Protein 2PQR (pdb70)

Radius of gyration: 21.56 Å; Cα contacts (8 Å, |Δi|>4): 369; chains: 4; bounding box: 74×49×40 Å

Foldseek 3Di:
DPADDLVQLQAADDPVVLVVLVVQCVVQPNLPRDPVSLLVNLSNLSNDPDLVSLVVSLVSLVSSLVPDVVCVLRSLVVNLSSCVSNVVNVSNVVSVVD/DPADALVNLQAADDPVVLVVLCVQCVVQPNLNRDLVSLLVNLSNLSNDPDLVSLVVSLVSLVSSLVPDVVCVLNSLVSNLSSCVSNVVLVSSLVSLVVNCVVPVPPPSSVVSNVVSVVVVVVVD/DCVVVCVVVPDDCVVVDDDDVPDDDPVVVVVVVVVVVVPD/DDDVVVVCCVVPPDDCVVVPDDDDVHDDPDDDPVVVVVVVVVVVD

Solvent-accessible surface area: 16068 Å² total; per-residue (Å²): 106,107,67,1,76,75,165,20,0,111,116,75,32,152,107,110,17,32,67,34,3,83,94,16,14,87,89,51,37,15,119,114,4,49,46,60,6,15,0,6,26,0,0,1,4,0,10,14,108,74,73,98,42,6,58,80,0,0,55,22,0,0,41,0,2,59,107,9,95,25,17,22,127,11,0,13,72,0,0,20,13,0,0,98,35,32,38,31,131,81,17,6,130,101,2,98,94,90,100,92,13,0,68,37,171,51,0,114,110,63,27,137,104,109,21,30,71,11,3,87,70,16,13,90,83,48,42,16,119,115,4,56,42,60,6,16,0,8,22,0,0,0,4,0,15,15,110,66,81,103,40,9,46,78,0,0,66,22,0,0,38,0,1,54,104,18,100,37,17,22,46,13,0,0,6,0,0,0,0,0,0,30,32,31,39,17,36,79,15,0,75,93,0,0,27,47,0,37,113,55,27,156,135,22,180,64,0,17,57,9,46,61,96,0,58,74,68,53,135,140,113,141,110,19,77,63,13,115,133,105,0,111,8,57,54,166,175,42,70,61,119,123,214,44,33,65,5,2,8,55,21,0,75,26,12,22,46,6,10,109,115,102,277,78,82,71,25,69,70,13,124,124,106,0,95,0,42,38,174,189,73,73,32,43,145,39,84,72,70,180,103,28,61,15,1,17,54,21,9,118,20,15,26,44,7,8,138

Seconda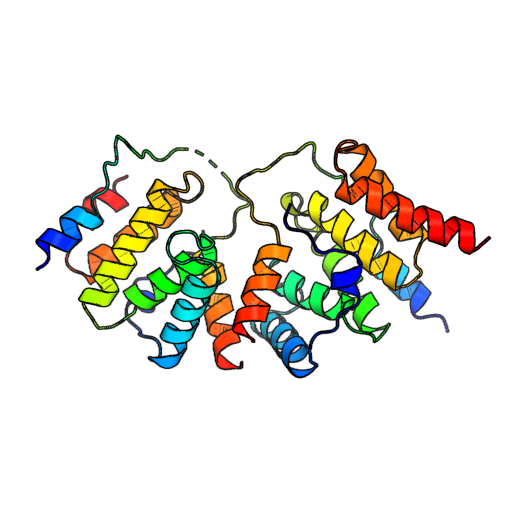ry structure (DSSP, 8-state):
-----HHHHTSPPPHHHHHHHHHHHHHHTGGGS-HHHHHHHHHHHHHSS-HHHHHHHHHHHHHHHHH-GGGHHHHHHHHHHHHHHTT-HHHHHHHHH-/-----HHHHTSPPPHHHHHHHHHHHHHTTGGGS-HHHHHHHHHHHHHSS-HHHHHHHHHHHHHHHHH-GGGHHHHHHHHHHHHHHHT-HHHHHHHHHHHHHH-TT-HHHHHHHHHHHHHHHHH-/--HHHHHHT---TTTS-----S---HHHHHHHHHHHHTT-/---HHHHHHHHT---TTTSPPPSSS--TT---HHHHHHHHHHHH-

Organism: Saccharomyces cerevisiae (strain ATCC 204508 / S288c) (NCBI:txid559292)

CATH classification: 1.25.40.10

B-factor: mean 35.1, std 11.72, range [16.49, 68.13]

Nearest PDB structures (foldseek):
  2pqr-assembly1_C  TM=1.026E+00  e=7.060E-06  Saccharomyces cerevisiae
  2pqr-assembly2_D  TM=1.004E+00  e=7.081E-04  Saccharomyces cerevisiae
  2pqr-assembly1_A  TM=1.010E+00  e=1.722E-14  Saccharomyces cerevisiae
  3uux-assembly1_A  TM=9.877E-01  e=1.731E-12  Saccharomyces cerevisiae S288C
  3o48-assembly1_A  TM=9.793E-01  e=1.268E-12  Saccharomyces cerevisiae

Sequence (307 aa):
DFWPTLKDAYEPLYPQQLEILRQQVVSEGGPTATIQSRFNYAWGLIKSTDVNDERLGVKILTDIYKEAESRRRECLYYLTIGCYKLGEYSMAKRYVDTDFWPTLKDAYEPLYPQQLEILRQQVVSEGGPTATIIQSRFNYAWGLIKSTDVVNDERLGVKILTDIIYKEAESRRRECLYYLTIGCYKLGEYSMAKRYVDTLFEHERNNKQVGALKSMVEDKIQKETSATTFRILAHLDEQRYPLPEKNLPSLFEGFKATVSIIQQRYADSATTFRILAHLDEQRYPLPNGAAEKNLPSLFEGFKATVSIIQ

GO terms:
  GO:0005741 mitochondrial outer membrane (C, IDA)
  GO:0005777 peroxisome (C, IDA)
  GO:0016559 peroxisome fission (P, IGI)
  GO:0005739 mitochondrion (C, HDA)
  GO:0005741 mitochondrial outer membrane (C, HDA)
  GO:0007031 peroxisome organization (P, IMP)
  GO:0000266 mitochondrial fission (P, IMP)
  GO:009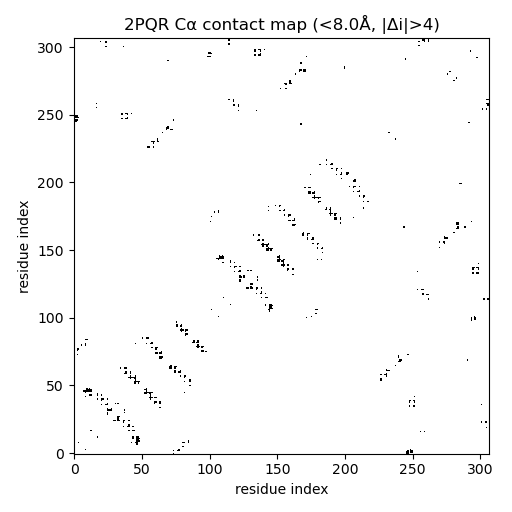0141 positive regulation of mitochondrial fission (P, IDA)
  GO:0005515 protein binding (F, IPI)

InterPro domains:
  IPR011990 Tetratricopeptide-like helical domain superfamily [G3DSA:1.25.40.10] (10-127)
  IPR011990 Tetratricopeptide-like helical domain superfamily [SSF48452] (12-154)
  IPR016543 Mitochondria fission 1 protein [PIRSF008835] (4-155)
  IPR016543 Mitochondria fission 1 protein [PTHR13247] (36-146)
  IPR028058 Fis1, N-terminal tetratricopeptide repeat [PF14852] (40-71)
  IPR028061 Fis1, C-terminal tetratricopeptide repeat [PF14853] (77-129)
  IPR033745 Mitochondria fission protein Fis1, cytosolic domain [cd12212] (16-129)

Structure (mmCIF, N/CA/C/O backbone):
data_2PQR
#
_entry.id   2PQR
#
_cell.length_a   60.408
_cell.length_b   46.948
_cell.length_c   64.468
_cell.angle_alpha   90.00
_cell.angle_beta   99.21
_cell.angle_gamma   90.00
#
_symmetry.space_group_name_H-M   'P 1 21 1'
#
loop_
_entity.id
_entity.type
_entity.pdbx_description
1 polymer 'Mitochondria fission 1 protein'
2 polymer 'WD repeat protein YKR036C'
3 non-polymer 'GOLD ION'
4 water water
#
loop_
_atom_site.group_PDB
_atom_site.id
_atom_site.type_symbol
_atom_site.label_atom_id
_atom_site.label_alt_id
_atom_site.label_comp_id
_atom_site.label_asym_id
_atom_site.label_entity_id
_atom_site.label_seq_id
_atom_site.pdbx_PDB_ins_code
_atom_site.Cartn_x
_atom_site.Cartn_y
_atom_site.Cartn_z
_atom_site.occupancy
_atom_site.B_iso_or_equiv
_atom_site.auth_seq_id
_atom_site.auth_comp_id
_atom_site.auth_asym_id
_atom_site.auth_atom_id
_atom_site.pdbx_PDB_model_num
ATOM 1 N N . ASP A 1 5 ? 43.874 -2.182 12.429 1.00 56.64 5 ASP A N 1
ATOM 2 C CA . ASP A 1 5 ? 42.656 -2.985 12.755 1.00 56.62 5 ASP A CA 1
ATOM 3 C C . ASP A 1 5 ? 42.638 -3.505 14.198 1.00 56.41 5 ASP A C 1
ATOM 4 O O . ASP A 1 5 ? 42.064 -4.565 14.485 1.00 56.40 5 ASP A O 1
ATOM 9 N N . PHE A 1 6 ? 43.262 -2.739 15.093 1.00 55.89 6 PHE A N 1
ATOM 10 C CA . PHE A 1 6 ? 43.259 -3.018 16.522 1.00 55.47 6 PHE A CA 1
ATOM 11 C C . PHE A 1 6 ? 41.844 -2.803 17.051 1.00 55.26 6 PHE A C 1
ATOM 12 O O . PHE A 1 6 ? 41.455 -1.681 17.386 1.00 55.36 6 PHE A O 1
ATOM 20 N N . TRP A 1 7 ? 41.069 -3.886 17.087 1.00 54.95 7 TRP A N 1
ATOM 21 C CA . TRP A 1 7 ? 39.646 -3.840 17.451 1.00 54.51 7 TRP A CA 1
ATOM 22 C C . TRP A 1 7 ? 39.359 -4.428 18.846 1.00 54.49 7 TRP A C 1
ATOM 23 O O . TRP A 1 7 ? 40.185 -5.174 19.380 1.00 54.65 7 TRP A O 1
ATOM 34 N N . PRO A 1 8 ? 38.187 -4.094 19.439 1.00 54.06 8 PRO A N 1
ATOM 35 C CA . PRO A 1 8 ? 37.826 -4.611 20.767 1.00 54.18 8 PRO A CA 1
ATOM 36 C C . PRO A 1 8 ? 37.320 -6.041 20.702 1.00 54.51 8 PRO A C 1
ATOM 37 O O . PRO A 1 8 ? 36.784 -6.451 19.669 1.00 54.58 8 PRO A O 1
ATOM 41 N N . THR A 1 9 ? 37.470 -6.785 21.794 1.00 55.24 9 THR A N 1
ATOM 42 C CA . THR A 1 9 ? 36.879 -8.129 21.884 1.00 55.87 9 THR A CA 1
ATOM 43 C C . THR A 1 9 ? 35.549 -8.034 22.626 1.00 56.54 9 THR A C 1
ATOM 44 O O . THR A 1 9 ? 35.221 -6.980 23.181 1.00 56.76 9 THR A O 1
ATOM 48 N N . LEU A 1 10 ? 34.777 -9.120 22.628 1.00 57.54 10 LEU A N 1
ATOM 49 C CA . LEU A 1 10 ? 33.571 -9.170 23.447 1.00 58.52 10 LEU A CA 1
ATOM 50 C C . LEU A 1 10 ? 33.919 -8.894 24.900 1.00 59.29 10 LEU A C 1
ATOM 51 O O . LEU A 1 10 ? 33.229 -8.119 25.564 1.00 59.49 10 LEU A O 1
ATOM 56 N N . LYS A 1 11 ? 35.010 -9.513 25.361 1.00 59.97 11 LYS A N 1
ATOM 57 C CA . LYS A 1 11 ? 35.481 -9.422 26.744 1.00 60.72 11 LYS A CA 1
ATOM 58 C C . LYS A 1 11 ? 35.580 -7.995 27.285 1.00 61.30 11 LYS A C 1
ATOM 59 O O . LYS A 1 11 ? 35.100 -7.721 28.388 1.00 61.61 11 LYS A O 1
ATOM 65 N N . ASP A 1 12 ? 36.195 -7.096 26.511 1.00 61.76 12 ASP A N 1
ATOM 66 C CA . ASP A 1 12 ? 36.360 -5.692 26.916 1.00 62.15 12 ASP A CA 1
ATOM 67 C C . ASP A 1 12 ? 35.017 -4.977 27.081 1.00 61.75 12 ASP A C 1
ATOM 68 O O . ASP A 1 12 ? 34.808 -4.264 28.072 1.00 62.01 12 ASP A O 1
ATOM 73 N N . ALA A 1 13 ? 34.128 -5.180 26.106 1.00 61.06 13 ALA A N 1
ATOM 74 C CA . ALA A 1 13 ? 32.813 -4.545 26.053 1.00 60.20 13 ALA A CA 1
ATOM 75 C C . ALA A 1 13 ? 31.905 -4.862 27.250 1.00 59.86 13 ALA A C 1
ATOM 76 O O . ALA A 1 13 ? 30.854 -4.228 27.428 1.00 59.86 13 ALA A O 1
ATOM 78 N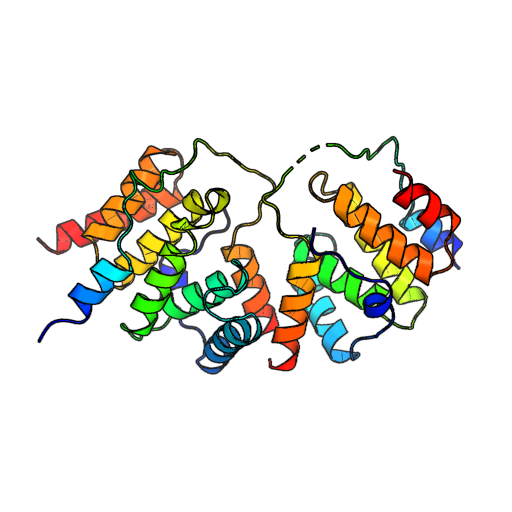 N . TYR A 1 14 ? 32.308 -5.846 28.052 1.00 59.09 14 TYR A N 1
ATOM 79 C CA . TYR A 1 14 ? 31.493 -6.350 29.163 1.00 58.15 14 TYR A CA 1
ATOM 80 C C . TYR A 1 14 ? 32.029 -5.957 30.541 1.00 57.74 14 TYR A C 1
ATOM 81 O O . TYR A 1 14 ? 31.480 -6.383 31.554 1.00 58.11 14 TYR A O 1
ATOM 90 N N . GLU A 1 15 ? 33.090 -5.151 30.576 1.00 56.61 15 GLU A N 1
ATOM 91 C CA . GLU A 1 15 ? 33.661 -4.652 31.828 1.00 56.19 15 GLU A CA 1
ATOM 92 C C . GLU A 1 15 ? 33.452 -3.151 31.927 1.00 55.41 15 GLU A C 1
ATOM 93 O O . GLU A 1 15 ? 33.991 -2.405 31.111 1.00 56.06 15 GLU A O 1
ATOM 99 N N . PRO A 1 16 ? 32.691 -2.686 32.931 1.00 54.64 16 PRO A N 1
ATOM 100 C CA . PRO A 1 16 ? 32.360 -1.253 32.967 1.00 54.31 16 PRO A CA 1
ATOM 101 C C . PRO A 1 16 ? 33.500 -0.376 33.494 1.00 53.87 16 PRO A C 1
ATOM 102 O O . PRO A 1 16 ? 34.440 -0.879 34.101 1.00 54.14 16 PRO A O 1
ATOM 106 N N . LEU A 1 17 ? 33.413 0.929 33.252 1.00 53.26 17 LEU A N 1
ATOM 107 C CA . LEU A 1 17 ? 34.311 1.893 33.897 1.00 52.44 17 LEU A CA 1
ATOM 108 C C . LEU A 1 17 ? 33.641 2.455 35.155 1.00 52.28 17 LEU A C 1
ATOM 109 O O . LEU A 1 17 ? 32.404 2.364 35.307 1.00 51.81 17 LEU A O 1
ATOM 114 N N . TYR A 1 18 ? 34.439 3.052 36.045 1.00 51.20 18 TYR A N 1
ATOM 115 C CA . TYR A 1 18 ? 33.877 3.798 37.183 1.00 50.44 18 TYR A CA 1
ATOM 116 C C . TYR A 1 18 ? 33.008 4.964 36.699 1.00 50.25 18 TYR A C 1
ATOM 117 O O . TYR A 1 18 ? 33.276 5.524 35.649 1.00 49.78 18 TYR A O 1
ATOM 126 N N . PRO A 1 19 ? 31.982 5.362 37.482 1.00 50.29 19 PRO A N 1
ATOM 127 C CA . PRO A 1 19 ? 31.141 6.490 37.038 1.00 50.36 19 PRO A CA 1
ATOM 128 C C . PRO A 1 19 ? 31.941 7.769 36.689 1.00 50.07 19 PRO A C 1
ATOM 129 O O . PRO A 1 19 ? 31.610 8.438 35.708 1.00 50.22 19 PRO A O 1
ATOM 133 N N . GLN A 1 20 ? 32.991 8.076 37.469 1.00 50.05 20 GLN A N 1
ATOM 134 C CA . GLN A 1 20 ? 33.780 9.324 37.316 1.00 49.72 20 GLN A CA 1
ATOM 135 C C . GLN A 1 20 ? 34.683 9.345 36.076 1.00 49.14 20 GLN A C 1
ATOM 136 O O . GLN A 1 20 ? 34.922 10.410 35.497 1.00 49.32 20 GLN A O 1
ATOM 142 N N . GLN A 1 21 ? 35.201 8.177 35.697 1.00 48.33 21 GLN A N 1
ATOM 143 C CA . GLN A 1 21 ? 35.896 7.991 34.424 1.00 47.33 21 GLN A CA 1
ATOM 144 C C . GLN A 1 21 ? 34.961 8.213 33.238 1.00 46.82 21 GLN A C 1
ATOM 145 O O . GLN A 1 21 ? 35.303 8.940 32.302 1.00 46.74 21 GLN A O 1
ATOM 151 N N . LEU A 1 22 ? 33.776 7.603 33.272 1.00 45.48 22 LEU A N 1
ATOM 152 C CA . LEU A 1 22 ? 32.834 7.766 32.165 1.00 44.00 22 LEU A CA 1
ATOM 153 C C . LEU A 1 22 ? 32.476 9.246 32.048 1.00 43.53 22 LEU A C 1
ATOM 154 O O . LEU A 1 22 ? 32.367 9.783 30.948 1.00 43.10 22 LEU A O 1
ATOM 159 N N . GLU A 1 23 ? 32.349 9.900 33.203 1.00 42.88 23 GLU A N 1
ATOM 160 C CA . GLU A 1 23 ? 31.982 11.313 33.288 1.00 42.29 23 GLU A CA 1
ATOM 161 C C . GLU A 1 23 ? 33.030 12.225 32.633 1.00 41.79 23 GLU A C 1
ATOM 162 O O . GLU A 1 23 ? 32.681 13.191 31.936 1.00 41.00 23 GLU A O 1
ATOM 168 N N . ILE A 1 24 ? 34.304 11.906 32.860 1.00 40.78 24 ILE A N 1
ATOM 169 C CA . ILE A 1 24 ? 35.406 12.541 32.139 1.00 40.74 24 ILE A CA 1
ATOM 170 C C . ILE A 1 24 ? 35.268 12.421 30.613 1.00 40.19 24 ILE A C 1
ATOM 171 O O . ILE A 1 24 ? 35.455 13.404 29.893 1.00 40.86 24 ILE A O 1
ATOM 176 N N . LEU A 1 25 ? 34.944 11.230 30.122 1.00 39.89 25 LEU A N 1
ATOM 177 C CA . LEU A 1 25 ? 34.784 11.040 28.675 1.00 39.55 25 LEU A CA 1
ATOM 178 C C . LEU A 1 25 ? 33.589 11.854 28.191 1.00 39.88 25 LEU A C 1
ATOM 179 O O . LEU A 1 25 ? 33.640 12.464 27.110 1.00 39.27 25 LEU A O 1
ATOM 184 N N . ARG A 1 26 ? 32.537 11.885 29.011 1.00 39.68 26 ARG A N 1
ATOM 185 C CA . ARG A 1 26 ? 31.373 12.725 28.748 1.00 40.85 26 ARG A CA 1
ATOM 186 C C . ARG A 1 26 ? 31.737 14.202 28.730 1.00 41.27 26 ARG A C 1
ATOM 187 O O . ARG A 1 26 ? 31.373 14.912 27.796 1.00 41.53 26 ARG A O 1
ATOM 195 N N . GLN A 1 27 ? 32.443 14.654 29.764 1.00 41.77 27 GLN A N 1
ATOM 196 C CA . GLN A 1 27 ? 32.850 16.049 29.867 1.00 42.87 27 GLN A CA 1
ATOM 197 C C . GLN A 1 27 ? 33.698 16.485 28.660 1.00 42.43 27 GLN A C 1
ATOM 198 O O . GLN A 1 27 ? 33.464 17.557 28.099 1.00 42.45 27 GLN A O 1
ATOM 204 N N . GLN A 1 28 ? 34.649 15.652 28.245 1.00 42.64 28 GLN A N 1
ATOM 205 C CA . GLN A 1 28 ? 35.436 15.929 27.032 1.00 42.13 28 GLN A CA 1
ATOM 206 C C . GLN A 1 28 ? 34.532 16.138 25.800 1.00 42.14 28 GLN A C 1
ATOM 207 O O . GLN A 1 28 ? 34.780 17.037 24.999 1.00 41.52 28 GLN A O 1
ATOM 213 N N . VAL A 1 29 ? 33.498 15.304 25.656 1.00 42.32 29 VAL A N 1
ATOM 214 C CA . VAL A 1 29 ? 32.520 15.417 24.553 1.00 42.66 29 VAL A CA 1
ATOM 215 C C . VAL A 1 29 ? 31.802 16.772 24.563 1.00 42.97 29 VAL A C 1
ATOM 216 O O . VAL A 1 29 ? 31.845 17.490 23.563 1.00 42.81 29 VAL A O 1
ATOM 220 N N . VAL A 1 30 ? 31.154 17.102 25.689 1.00 42.88 30 VAL A N 1
ATOM 221 C CA . VAL A 1 30 ? 30.514 18.411 25.924 1.00 42.93 30 VAL A CA 1
ATOM 222 C C . VAL A 1 30 ? 31.451 19.591 25.649 1.00 42.85 30 VAL A C 1
ATOM 223 O O . VAL A 1 30 ? 31.066 20.541 24.966 1.00 42.84 30 VAL A O 1
ATOM 227 N N . SER A 1 31 ? 32.679 19.510 26.171 1.00 42.89 31 SER A N 1
ATOM 228 C CA . SER A 1 31 ? 33.735 20.488 25.911 1.00 42.79 31 SER A CA 1
ATOM 229 C C . SER A 1 31 ? 33.908 20.825 24.431 1.00 42.56 31 SER A C 1
ATOM 230 O O . SER A 1 31 ? 33.950 21.998 24.058 1.00 42.65 31 SER A O 1
ATOM 233 N N . GLU A 1 32 ? 34.037 19.794 23.599 1.00 41.62 32 GLU A N 1
ATOM 234 C CA . GLU A 1 32 ? 34.344 19.985 22.187 1.00 40.99 32 GLU A CA 1
ATOM 235 C C . GLU A 1 32 ? 33.132 20.322 21.339 1.00 41.29 32 GLU A C 1
ATOM 236 O O . GLU A 1 32 ? 33.280 20.568 20.141 1.00 41.15 32 GLU A O 1
ATOM 242 N N . GLY A 1 33 ? 31.938 20.290 21.935 1.00 41.78 33 GLY A N 1
ATOM 243 C CA . GLY A 1 33 ? 30.712 20.688 21.233 1.00 42.16 33 GLY A CA 1
ATOM 244 C C . GLY A 1 33 ? 29.587 19.667 21.146 1.00 42.65 33 GLY A C 1
ATOM 245 O O . GLY A 1 33 ? 28.666 19.823 20.336 1.00 42.71 33 GLY A O 1
ATOM 246 N N . GLY A 1 34 ? 29.638 18.630 21.979 1.00 42.72 34 GLY A N 1
ATOM 247 C CA . GLY A 1 34 ? 28.582 17.616 22.000 1.00 42.81 34 GLY A CA 1
ATOM 248 C C . GLY A 1 34 ? 28.571 16.782 20.729 1.00 42.46 34 GLY A C 1
ATOM 249 O O . GLY A 1 34 ? 29.587 16.165 20.391 1.00 43.48 34 GLY A O 1
ATOM 250 N N . PRO A 1 35 ? 27.437 16.770 20.002 1.00 41.73 35 PRO A N 1
ATOM 251 C CA . PRO A 1 35 ? 27.330 15.990 18.765 1.00 41.09 35 PRO A CA 1
ATOM 252 C C . PRO A 1 35 ? 28.298 16.453 17.680 1.00 40.66 35 PRO A C 1
ATOM 253 O O . PRO A 1 35 ? 28.563 15.699 16.728 1.00 40.26 35 PRO A O 1
ATOM 257 N N . THR A 1 36 ? 28.816 17.674 17.832 1.00 39.59 36 THR A N 1
ATOM 258 C CA . THR A 1 36 ? 29.805 18.232 16.902 1.00 39.62 36 THR A CA 1
ATOM 259 C C . THR A 1 36 ? 31.250 18.077 17.394 1.00 38.94 36 THR A C 1
ATOM 260 O O . THR A 1 36 ? 32.173 18.567 16.750 1.00 38.79 36 THR A O 1
ATOM 264 N N . ALA A 1 37 ? 31.445 17.388 18.519 1.00 38.27 37 ALA A N 1
ATOM 265 C CA . ALA A 1 37 ? 32.797 17.134 19.042 1.00 37.72 37 ALA A CA 1
ATOM 266 C C . ALA A 1 37 ? 33.583 16.262 18.056 1.00 37.76 37 ALA A C 1
ATOM 267 O O . ALA A 1 37 ? 33.008 15.733 17.086 1.00 38.86 37 ALA A O 1
ATOM 269 N N . THR A 1 38 ? 34.880 16.094 18.291 1.00 37.22 38 THR A N 1
ATOM 270 C CA . THR A 1 38 ? 35.686 15.260 17.405 1.00 36.88 38 THR A CA 1
ATOM 271 C C . THR A 1 38 ? 35.162 13.822 17.401 1.00 36.44 38 THR A C 1
ATOM 272 O O . THR A 1 38 ? 34.554 13.366 18.375 1.00 35.31 38 THR A O 1
ATOM 276 N N . ILE A 1 39 ? 35.393 13.132 16.285 1.00 36.67 39 ILE A N 1
ATOM 277 C CA . ILE A 1 39 ? 35.098 11.706 16.173 1.00 37.66 39 ILE A CA 1
ATOM 278 C C . ILE A 1 39 ? 35.789 10.851 17.272 1.00 37.76 39 ILE A C 1
ATOM 279 O O . ILE A 1 39 ? 35.143 9.992 17.883 1.00 37.10 39 ILE A O 1
ATOM 284 N N . GLN A 1 40 ? 37.079 11.098 17.544 1.00 37.35 40 GLN A N 1
ATOM 285 C CA . GLN A 1 40 ? 37.779 10.320 18.573 1.00 36.49 40 GLN A CA 1
ATOM 286 C C . GLN A 1 40 ? 37.075 10.456 19.931 1.00 36.99 40 GLN A C 1
ATOM 287 O O . GLN A 1 40 ? 36.837 9.467 20.609 1.00 35.85 40 GLN A O 1
ATOM 293 N N . SER A 1 41 ? 36.725 11.676 20.318 1.00 37.07 41 SER A N 1
ATOM 294 C CA . SER A 1 41 ? 36.171 11.878 21.658 1.00 37.61 41 SER A CA 1
ATOM 295 C C . SER A 1 41 ? 34.763 11.330 21.751 1.00 38.25 41 SER A C 1
ATOM 296 O O . SER A 1 41 ? 34.381 10.782 22.781 1.00 40.34 41 SER A O 1
ATOM 299 N N . ARG A 1 42 ? 33.987 11.465 20.676 1.00 37.88 42 ARG A N 1
ATOM 300 C CA . ARG A 1 42 ? 32.652 10.850 20.641 1.00 38.17 42 ARG A CA 1
ATOM 301 C C . ARG A 1 42 ? 32.744 9.320 20.735 1.00 37.93 42 ARG A C 1
ATOM 302 O O . ARG A 1 42 ? 32.059 8.699 21.540 1.00 37.85 42 ARG A O 1
ATOM 310 N N . PHE A 1 43 ? 33.672 8.724 19.999 1.00 38.79 43 PHE A N 1
ATOM 311 C CA . PHE A 1 43 ? 33.861 7.283 20.098 1.00 39.01 43 PHE A CA 1
ATOM 312 C C . PHE A 1 43 ? 34.219 6.827 21.507 1.00 39.42 43 PHE A C 1
ATOM 313 O O . PHE A 1 43 ? 33.645 5.862 21.997 1.00 39.28 43 PHE A O 1
ATOM 321 N N . ASN A 1 44 ? 35.199 7.505 22.122 1.00 39.24 44 ASN A N 1
ATOM 322 C CA . ASN A 1 44 ? 35.673 7.181 23.470 1.00 39.86 44 ASN A CA 1
ATOM 323 C C . ASN A 1 44 ? 34.525 7.107 24.470 1.00 39.55 44 ASN A C 1
ATOM 324 O O . ASN A 1 44 ? 34.473 6.184 25.294 1.00 38.27 44 ASN A O 1
ATOM 329 N N . TYR A 1 45 ? 33.617 8.081 24.372 1.00 40.34 45 TYR A N 1
ATOM 330 C CA . TYR A 1 45 ? 32.374 8.143 25.171 1.00 40.01 45 TYR A CA 1
ATOM 331 C C . TYR A 1 45 ? 31.371 7.057 24.770 1.00 40.68 45 TYR A C 1
ATOM 332 O O . TYR A 1 45 ? 30.818 6.385 25.648 1.00 40.56 45 TYR A O 1
ATOM 341 N N . ALA A 1 46 ? 31.140 6.879 23.467 1.00 40.49 46 ALA A N 1
ATOM 342 C CA . ALA A 1 46 ? 30.270 5.799 22.980 1.00 41.16 46 ALA A CA 1
ATOM 343 C C . ALA A 1 46 ? 30.721 4.412 23.466 1.00 41.39 46 ALA A C 1
ATOM 344 O O . ALA A 1 46 ? 29.867 3.582 23.848 1.00 41.71 46 ALA A O 1
ATOM 346 N N . TRP A 1 47 ? 32.036 4.154 23.444 1.00 41.45 47 TRP A N 1
ATOM 347 C CA . TRP A 1 47 ? 32.546 2.853 23.908 1.00 42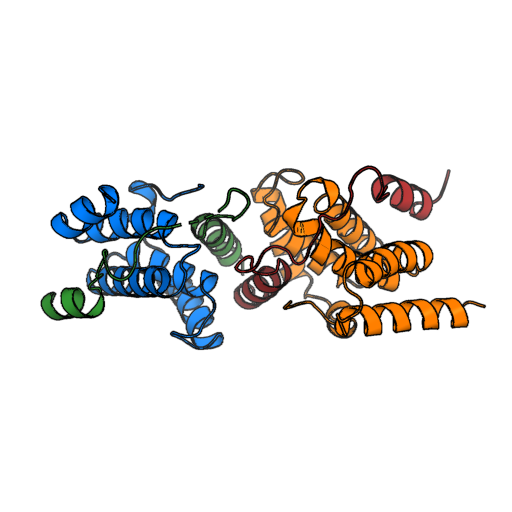.18 47 TRP A CA 1
ATOM 348 C C . TRP A 1 47 ? 32.370 2.687 25.416 1.00 42.67 47 TRP A C 1
ATOM 349 O O . TRP A 1 47 ? 31.877 1.654 25.874 1.00 43.01 47 TRP A O 1
ATOM 360 N N . GLY A 1 48 ? 32.710 3.724 26.176 1.00 43.09 48 GLY A N 1
ATOM 361 C CA . GLY A 1 48 ? 32.484 3.697 27.611 1.00 43.24 48 GLY A CA 1
ATOM 362 C C . GLY A 1 48 ? 31.036 3.435 27.964 1.00 43.66 48 GLY A C 1
ATOM 363 O O . GLY A 1 48 ? 30.738 2.720 28.933 1.00 43.82 48 GLY A O 1
ATOM 364 N N . LEU A 1 49 ? 30.131 4.013 27.167 1.00 42.81 49 LEU A N 1
ATOM 365 C CA . LEU A 1 49 ? 28.704 3.816 27.348 1.00 42.80 49 LEU A CA 1
ATOM 366 C C . LEU A 1 49 ? 28.307 2.382 27.035 1.00 42.34 49 LEU A C 1
ATOM 367 O O . LEU A 1 49 ? 27.540 1.773 27.784 1.00 41.82 49 LEU A O 1
ATOM 372 N N . ILE A 1 50 ? 28.860 1.835 25.956 1.00 41.92 50 ILE A N 1
ATOM 373 C CA . ILE A 1 50 ? 28.586 0.452 25.561 1.00 41.49 50 ILE A CA 1
ATOM 374 C C . ILE A 1 50 ? 29.083 -0.535 26.623 1.00 42.41 50 ILE A C 1
ATOM 375 O O . ILE A 1 50 ? 28.453 -1.567 26.873 1.00 42.35 50 ILE A O 1
ATOM 380 N N . LYS A 1 51 ? 30.209 -0.203 27.249 1.00 42.23 51 LYS A N 1
ATOM 381 C CA . LYS A 1 51 ? 30.737 -0.983 28.360 1.00 42.89 51 LYS A CA 1
ATOM 382 C C . LYS A 1 51 ? 29.878 -0.935 29.620 1.00 43.10 51 LYS A C 1
ATOM 383 O O . LYS A 1 51 ? 29.883 -1.894 30.394 1.00 43.43 51 LYS A O 1
ATOM 389 N N . SER A 1 52 ? 29.149 0.171 29.814 1.00 43.41 52 SER A N 1
ATOM 390 C CA . SER A 1 52 ? 28.242 0.356 30.963 1.00 44.33 52 SER A CA 1
ATOM 391 C C . SER A 1 52 ? 27.314 -0.840 31.166 1.00 44.22 52 SER A C 1
ATOM 392 O O . SER A 1 52 ? 27.041 -1.580 30.230 1.00 44.66 52 SER A O 1
ATOM 395 N N . THR A 1 53 ? 26.803 -1.017 32.381 1.00 44.91 53 THR A N 1
ATOM 396 C CA . THR A 1 53 ? 25.880 -2.122 32.646 1.00 44.43 53 THR A CA 1
ATOM 397 C C . THR A 1 53 ? 24.428 -1.701 32.436 1.00 44.43 53 THR A C 1
ATOM 398 O O . THR A 1 53 ? 23.513 -2.521 32.498 1.00 43.95 53 THR A O 1
ATOM 402 N N . ASP A 1 54 ? 24.233 -0.413 32.189 1.00 44.33 54 ASP A N 1
ATOM 403 C CA . ASP A 1 54 ? 22.910 0.157 32.039 1.00 44.18 54 ASP A CA 1
ATOM 404 C C . ASP A 1 54 ? 22.465 0.088 30.580 1.00 43.90 54 ASP A C 1
ATOM 405 O O . ASP A 1 54 ? 23.050 0.746 29.708 1.00 43.48 54 ASP A O 1
ATOM 410 N N . VAL A 1 55 ? 21.413 -0.684 30.321 1.00 43.20 55 VAL A N 1
ATOM 411 C CA . VAL A 1 55 ? 20.941 -0.883 28.954 1.00 42.99 55 VAL A CA 1
ATOM 412 C C . VAL A 1 55 ? 20.764 0.434 28.169 1.00 43.00 55 VAL A C 1
ATOM 413 O O . VAL A 1 55 ? 21.079 0.493 26.979 1.00 42.40 55 VAL A O 1
ATOM 417 N N . ASN A 1 56 ? 20.317 1.491 28.846 1.00 42.92 56 ASN A N 1
ATOM 418 C CA . ASN A 1 56 ? 20.088 2.782 28.187 1.00 43.03 56 ASN A CA 1
ATOM 419 C C . ASN A 1 56 ? 21.363 3.546 27.803 1.00 42.60 56 ASN A C 1
ATOM 420 O O . ASN A 1 56 ? 21.381 4.232 26.780 1.00 41.41 56 ASN A O 1
ATOM 425 N N . ASP A 1 57 ? 22.414 3.408 28.616 1.00 42.21 57 ASP A N 1
ATOM 426 C CA . ASP A 1 57 ? 23.754 3.863 28.257 1.00 43.08 57 ASP A CA 1
ATOM 427 C C . ASP A 1 57 ? 24.224 3.120 27.022 1.00 43.20 57 ASP A C 1
ATOM 428 O O . ASP A 1 57 ? 24.735 3.730 26.090 1.00 44.25 57 ASP A O 1
ATOM 433 N N . GLU A 1 58 ? 24.049 1.800 27.023 1.00 42.72 58 GLU A N 1
ATOM 434 C CA . GLU A 1 58 ? 24.496 0.954 25.918 1.00 42.40 58 GLU A CA 1
ATOM 435 C C . GLU A 1 58 ? 23.821 1.343 24.593 1.00 42.10 58 GLU A C 1
ATOM 436 O O . GLU A 1 58 ? 24.491 1.421 23.561 1.00 41.84 58 GLU A O 1
ATOM 442 N N . ARG A 1 59 ? 22.508 1.587 24.651 1.00 41.34 59 ARG A N 1
ATOM 443 C CA . ARG A 1 59 ? 21.716 2.077 23.516 1.00 40.79 59 ARG A CA 1
ATOM 444 C C . ARG A 1 59 ? 22.197 3.430 23.012 1.00 40.55 59 ARG A C 1
ATOM 445 O O . ARG A 1 59 ? 22.210 3.669 21.785 1.00 40.13 59 ARG A O 1
ATOM 453 N N . LEU A 1 60 ? 22.545 4.325 23.942 1.00 39.55 60 LEU A N 1
ATOM 454 C CA . LEU A 1 60 ? 23.058 5.637 23.555 1.00 39.80 60 LEU A CA 1
ATOM 455 C C . LEU A 1 60 ? 24.424 5.468 22.919 1.00 39.58 60 LEU A C 1
ATOM 456 O O . LEU A 1 60 ? 24.707 6.095 21.914 1.00 40.39 60 LEU A O 1
ATOM 461 N N . GLY A 1 61 ? 25.251 4.594 23.488 1.00 40.01 61 GLY A N 1
ATOM 462 C CA . GLY A 1 61 ? 26.579 4.332 22.943 1.00 39.19 61 GLY A CA 1
ATOM 463 C C . GLY A 1 61 ? 26.486 3.856 21.509 1.00 39.98 61 GLY A C 1
ATOM 464 O O . GLY A 1 61 ? 27.243 4.337 20.650 1.00 39.84 61 GLY A O 1
ATOM 465 N N . VAL A 1 62 ? 25.580 2.901 21.262 1.00 40.07 62 VAL A N 1
ATOM 466 C CA . VAL A 1 62 ? 25.278 2.402 19.907 1.00 40.34 62 VAL A CA 1
ATOM 467 C C . VAL A 1 62 ? 24.709 3.504 18.991 1.00 40.18 62 VAL A C 1
ATOM 468 O O . VAL A 1 62 ? 25.116 3.624 17.827 1.00 40.09 62 VAL A O 1
ATOM 472 N N . LYS A 1 63 ? 23.792 4.322 19.508 1.00 39.83 63 LYS A N 1
ATOM 473 C CA . LYS A 1 63 ? 23.315 5.464 18.711 1.00 39.59 63 LYS A CA 1
ATOM 474 C C . LYS A 1 63 ? 24.473 6.399 18.273 1.00 39.52 63 LYS A C 1
ATOM 475 O O . LYS A 1 63 ? 24.576 6.735 17.080 1.00 39.19 63 LYS A O 1
ATOM 481 N N . ILE A 1 64 ? 25.345 6.786 19.213 1.00 39.07 64 ILE A N 1
ATOM 482 C CA . ILE A 1 64 ? 26.510 7.633 18.880 1.00 39.80 64 ILE A CA 1
ATOM 483 C C . ILE A 1 64 ? 27.429 6.988 17.840 1.00 39.42 64 ILE A C 1
ATOM 484 O O . ILE A 1 64 ? 27.918 7.657 16.934 1.00 40.31 64 ILE A O 1
ATOM 489 N N . LEU A 1 65 ? 27.651 5.692 17.955 1.00 38.66 65 LEU A N 1
ATOM 490 C CA . LEU A 1 65 ? 28.464 4.986 16.969 1.00 39.74 65 LEU A CA 1
ATOM 491 C C . LEU A 1 65 ? 27.819 5.033 15.589 1.00 39.41 65 LEU A C 1
ATOM 492 O O . LEU A 1 65 ? 28.514 5.122 14.580 1.00 40.20 65 LEU A O 1
ATOM 497 N N . THR A 1 66 ? 26.490 4.979 15.549 1.00 40.30 66 THR A N 1
ATOM 498 C CA . THR A 1 66 ? 25.762 4.999 14.283 1.00 40.86 66 THR A CA 1
ATOM 499 C C . THR A 1 66 ? 25.994 6.357 13.640 1.00 41.36 66 THR A C 1
ATOM 500 O O . THR A 1 66 ? 26.278 6.441 12.437 1.00 41.93 66 THR A O 1
ATOM 504 N N . ASP A 1 67 ? 25.882 7.409 14.455 1.00 41.38 67 ASP A N 1
ATOM 505 C CA . ASP A 1 67 ? 26.194 8.780 14.044 1.00 42.00 67 ASP A CA 1
ATOM 506 C C . ASP A 1 67 ? 27.608 8.924 13.462 1.00 42.35 67 ASP A C 1
ATOM 507 O O . ASP A 1 67 ? 27.798 9.629 12.474 1.00 42.53 67 ASP A O 1
ATOM 512 N N . ILE A 1 68 ? 28.593 8.267 14.076 1.00 43.08 68 ILE A N 1
ATOM 513 C CA . ILE A 1 68 ? 29.972 8.290 13.566 1.00 43.51 68 ILE A CA 1
ATOM 514 C C . ILE A 1 68 ? 29.979 7.649 12.178 1.00 44.18 68 ILE A C 1
ATOM 515 O O . ILE A 1 68 ? 30.470 8.254 11.209 1.00 44.35 68 ILE A O 1
ATOM 520 N N . TYR A 1 69 ? 29.420 6.434 12.094 1.00 44.42 69 TYR A N 1
ATOM 521 C CA . TYR A 1 69 ? 29.303 5.673 10.844 1.00 45.42 69 TYR A CA 1
ATOM 522 C C . TYR A 1 69 ? 28.732 6.510 9.702 1.00 46.12 69 TYR A C 1
ATOM 523 O O . TYR A 1 69 ? 29.205 6.450 8.563 1.00 46.57 69 TYR A O 1
ATOM 532 N N . LYS A 1 70 ? 27.681 7.258 10.016 1.00 47.15 70 LYS A N 1
ATOM 533 C CA . LYS A 1 70 ? 26.988 8.068 9.035 1.00 46.96 70 LYS A CA 1
ATOM 534 C C . LYS A 1 70 ? 27.917 9.173 8.550 1.00 47.43 70 LYS A C 1
ATOM 535 O O . LYS A 1 70 ? 28.190 9.288 7.349 1.00 46.86 70 LYS A O 1
ATOM 541 N N . GLU A 1 71 ? 28.431 9.944 9.501 1.00 47.92 71 GLU A N 1
ATOM 542 C CA . GLU A 1 71 ? 29.231 11.127 9.223 1.00 48.93 71 GLU A CA 1
ATOM 543 C C . GLU A 1 71 ? 30.580 10.825 8.560 1.00 48.87 71 GLU A C 1
ATOM 544 O O . GLU A 1 71 ? 30.964 11.509 7.610 1.00 48.92 71 GLU A O 1
ATOM 550 N N . ALA A 1 72 ? 31.277 9.804 9.059 1.00 48.90 72 ALA A N 1
ATOM 551 C CA . ALA A 1 72 ? 32.638 9.483 8.625 1.00 48.46 72 ALA A CA 1
ATOM 552 C C . ALA A 1 72 ? 32.758 8.236 7.728 1.00 48.49 72 ALA A C 1
ATOM 553 O O . ALA A 1 72 ? 32.862 7.108 8.223 1.00 48.33 72 ALA A O 1
ATOM 555 N N . GLU A 1 73 ? 32.769 8.449 6.411 1.00 48.63 73 GLU A N 1
ATOM 556 C CA . GLU A 1 73 ? 32.982 7.363 5.442 1.00 48.78 73 GLU A CA 1
ATOM 557 C C . GLU A 1 73 ? 34.274 6.558 5.699 1.00 48.68 73 GLU A C 1
ATOM 558 O O . GLU A 1 73 ? 34.310 5.339 5.485 1.00 48.47 73 GLU A O 1
ATOM 564 N N . SER A 1 74 ? 35.319 7.248 6.161 1.00 48.70 74 SER A N 1
ATOM 565 C CA . SER A 1 74 ? 36.613 6.626 6.440 1.00 48.53 74 SER A CA 1
ATOM 566 C C . SER A 1 74 ? 36.608 5.780 7.723 1.00 48.71 74 SER A C 1
ATOM 567 O O . SER A 1 74 ? 37.617 5.143 8.060 1.00 49.04 74 SER A O 1
ATOM 570 N N . ARG A 1 75 ? 35.488 5.797 8.441 1.00 48.48 75 ARG A N 1
ATOM 571 C CA . ARG A 1 75 ? 35.343 5.061 9.705 1.00 47.88 75 ARG A CA 1
ATOM 572 C C . ARG A 1 75 ? 34.282 3.961 9.639 1.00 47.94 75 ARG A C 1
ATOM 573 O O . ARG A 1 75 ? 34.093 3.204 10.596 1.00 47.75 75 ARG A O 1
ATOM 581 N N . ARG A 1 76 ? 33.596 3.854 8.507 1.00 47.46 76 ARG A N 1
ATOM 582 C CA . ARG A 1 76 ? 32.471 2.934 8.410 1.00 47.47 76 ARG A CA 1
ATOM 583 C C . ARG A 1 76 ? 32.841 1.473 8.715 1.00 47.24 76 ARG A C 1
ATOM 584 O O . ARG A 1 76 ? 32.215 0.848 9.572 1.00 47.10 76 ARG A O 1
ATOM 592 N N . ARG A 1 77 ? 33.872 0.955 8.048 1.00 46.96 77 ARG A N 1
ATOM 593 C CA . ARG A 1 77 ? 34.310 -0.436 8.235 1.00 46.90 77 ARG A CA 1
ATOM 594 C C . ARG A 1 77 ? 34.503 -0.800 9.718 1.00 46.20 77 ARG A C 1
ATOM 595 O O . ARG A 1 77 ? 33.850 -1.718 10.215 1.00 46.01 77 ARG A O 1
ATOM 603 N N . GLU A 1 78 ? 35.385 -0.083 10.418 1.00 45.25 78 GLU A N 1
ATOM 604 C CA . GLU A 1 78 ? 35.642 -0.376 11.834 1.00 44.41 78 GLU A CA 1
ATOM 605 C C . GLU A 1 78 ? 34.409 -0.198 12.728 1.00 44.30 78 GLU A C 1
ATOM 606 O O . GLU A 1 78 ? 34.248 -0.932 13.710 1.00 44.32 78 GLU A O 1
ATOM 612 N N . CYS A 1 79 ? 33.564 0.778 12.389 1.00 43.90 79 CYS A N 1
ATOM 613 C CA . CYS A 1 79 ? 32.346 1.066 13.141 1.00 44.46 79 CYS A CA 1
ATOM 614 C C . CYS A 1 79 ? 31.324 -0.043 12.998 1.00 44.10 79 CYS A C 1
ATOM 615 O O . CYS A 1 79 ? 30.609 -0.329 13.946 1.00 44.66 79 CYS A O 1
ATOM 618 N N . LEU A 1 80 ? 31.262 -0.668 11.821 1.00 43.48 80 LEU A N 1
ATOM 619 C CA . LEU A 1 80 ? 30.400 -1.837 11.620 1.00 43.15 80 LEU A CA 1
ATOM 620 C C . LEU A 1 80 ? 30.735 -2.935 12.610 1.00 42.72 80 LEU A C 1
ATOM 621 O O . LEU A 1 80 ? 29.838 -3.595 13.127 1.00 42.57 80 LEU A O 1
ATOM 626 N N . TYR A 1 81 ? 32.034 -3.128 12.841 1.00 42.10 81 TYR A N 1
ATOM 627 C CA . TYR A 1 81 ? 32.547 -4.070 13.828 1.00 41.98 81 TYR A CA 1
ATOM 628 C C . TYR A 1 81 ? 32.173 -3.654 15.258 1.00 41.49 81 TYR A C 1
ATOM 629 O O . TYR A 1 81 ? 31.717 -4.482 16.046 1.00 41.22 81 TYR A O 1
ATOM 638 N N . TYR A 1 82 ? 32.399 -2.378 15.591 1.00 41.47 82 TYR A N 1
ATOM 639 C CA . TYR A 1 82 ? 32.045 -1.844 16.914 1.00 41.21 82 TYR A CA 1
ATOM 640 C C . TYR A 1 82 ? 30.535 -1.959 17.105 1.00 40.45 82 TYR A C 1
ATOM 641 O O . TYR A 1 82 ? 30.069 -2.350 18.171 1.00 39.66 82 TYR A O 1
ATOM 650 N N . LEU A 1 83 ? 29.787 -1.584 16.069 1.00 40.75 83 LEU A N 1
ATOM 651 C CA . LEU A 1 83 ? 28.307 -1.683 16.084 1.00 40.75 83 LEU A CA 1
ATOM 652 C C . LEU A 1 83 ? 27.823 -3.114 16.313 1.00 40.78 83 LEU A C 1
ATOM 653 O O . LEU A 1 83 ? 26.857 -3.329 17.050 1.00 41.27 83 LEU A O 1
ATOM 658 N N . THR A 1 84 ? 28.489 -4.086 15.691 1.00 40.21 84 THR A N 1
ATOM 659 C CA . THR A 1 84 ? 28.131 -5.506 15.872 1.00 39.95 84 THR A CA 1
ATOM 660 C C . THR A 1 84 ? 28.270 -5.943 17.336 1.00 39.74 84 THR A C 1
ATOM 661 O O . THR A 1 84 ? 27.376 -6.602 17.873 1.00 40.55 84 THR A O 1
ATOM 665 N N . ILE A 1 85 ? 29.370 -5.553 17.980 1.00 39.22 85 ILE A N 1
ATOM 666 C CA . ILE A 1 85 ? 29.580 -5.901 19.384 1.00 39.33 85 ILE A CA 1
ATOM 667 C C . ILE A 1 85 ? 28.524 -5.258 20.300 1.00 39.17 85 ILE A C 1
ATOM 668 O O . ILE A 1 85 ? 27.943 -5.933 21.158 1.00 38.78 85 ILE A O 1
ATOM 673 N N . GLY A 1 86 ? 28.244 -3.973 20.075 1.00 39.23 86 GLY A N 1
ATOM 674 C CA . GLY A 1 86 ? 27.293 -3.221 20.908 1.00 39.58 86 GLY A CA 1
ATOM 675 C C . GLY A 1 86 ? 25.864 -3.708 20.780 1.00 39.58 86 GLY A C 1
ATOM 676 O O . GLY A 1 86 ? 25.145 -3.828 21.781 1.00 39.62 86 GLY A O 1
ATOM 677 N N . CYS A 1 87 ? 25.446 -3.994 19.545 1.00 39.77 87 CYS A N 1
ATOM 678 C CA . CYS A 1 87 ? 24.129 -4.605 19.300 1.00 40.11 87 CYS A CA 1
ATOM 679 C C . CYS A 1 87 ? 23.995 -6.018 19.872 1.00 40.07 87 CYS A C 1
ATOM 680 O O . CYS A 1 87 ? 22.926 -6.379 20.364 1.00 40.06 87 CYS A O 1
ATOM 683 N N . TYR A 1 88 ? 25.069 -6.812 19.781 1.00 40.69 88 TYR A N 1
ATOM 684 C CA . TYR A 1 88 ? 25.128 -8.120 20.425 1.00 40.89 88 TYR A CA 1
ATOM 685 C C . TYR A 1 88 ? 24.828 -7.964 21.917 1.00 40.85 88 TYR A C 1
ATOM 686 O O . TYR A 1 88 ? 23.876 -8.563 22.428 1.00 39.59 88 TYR A O 1
ATOM 695 N N . LYS A 1 89 ? 25.648 -7.171 22.611 1.00 40.97 89 LYS A N 1
ATOM 696 C CA . LYS A 1 89 ? 25.452 -6.921 24.047 1.00 41.45 89 LYS A CA 1
ATOM 697 C C . LYS A 1 89 ? 23.998 -6.559 24.404 1.00 41.95 89 LYS A C 1
ATOM 698 O O . LYS A 1 89 ? 23.473 -7.000 25.428 1.00 42.16 89 LYS A O 1
ATOM 704 N N . LEU A 1 90 ? 23.339 -5.798 23.532 1.00 41.99 90 LEU A N 1
ATOM 705 C CA . LEU A 1 90 ? 21.960 -5.381 23.763 1.00 42.27 90 LEU A CA 1
ATOM 706 C C . LEU A 1 90 ? 20.888 -6.420 23.387 1.00 42.20 90 LEU A C 1
ATOM 707 O O . LEU A 1 90 ? 19.680 -6.196 23.602 1.00 42.09 90 LEU A O 1
ATOM 712 N N . GLY A 1 91 ? 21.321 -7.548 22.824 1.00 41.79 91 GLY A N 1
ATOM 713 C CA . GLY A 1 91 ? 20.384 -8.592 22.379 1.00 42.23 91 GLY A CA 1
ATOM 714 C C . GLY A 1 91 ? 19.743 -8.242 21.049 1.00 42.22 91 GLY A C 1
ATOM 715 O O . GLY A 1 91 ? 18.734 -8.815 20.657 1.00 42.54 91 GLY A O 1
ATOM 716 N N . GLU A 1 92 ? 20.340 -7.288 20.350 1.00 42.66 92 GLU A N 1
ATOM 717 C CA . GLU A 1 92 ? 19.809 -6.817 19.085 1.00 43.95 92 GLU A CA 1
ATOM 718 C C . GLU A 1 92 ? 20.498 -7.602 17.960 1.00 43.63 92 GLU A C 1
ATOM 719 O O . GLU A 1 92 ? 21.237 -7.045 17.146 1.00 43.96 92 GLU A O 1
ATOM 725 N N . TYR A 1 93 ? 20.243 -8.910 17.931 1.00 43.84 93 TYR A N 1
ATOM 726 C CA . TYR A 1 93 ? 20.984 -9.826 17.062 1.00 43.89 93 TYR A CA 1
ATOM 727 C C . TYR A 1 93 ? 20.713 -9.654 15.573 1.00 43.80 93 TYR A C 1
ATOM 728 O O . TYR A 1 93 ? 21.604 -9.891 14.755 1.00 43.89 93 TYR A O 1
ATOM 737 N N . SER A 1 94 ? 19.496 -9.238 15.231 1.00 43.58 94 SER A N 1
ATOM 738 C CA . SER A 1 94 ? 19.131 -8.970 13.840 1.00 43.28 94 SER A CA 1
ATOM 739 C C . SER A 1 94 ? 19.993 -7.826 13.268 1.00 43.02 94 SER A C 1
ATOM 740 O O . SER A 1 94 ? 20.472 -7.894 12.129 1.00 41.83 94 SER A O 1
ATOM 743 N N . MET A 1 95 ? 20.202 -6.789 14.073 1.00 43.38 95 MET A N 1
ATOM 744 C CA . MET A 1 95 ? 21.103 -5.706 13.687 1.00 44.02 95 MET A CA 1
ATOM 745 C C . MET A 1 95 ? 22.553 -6.186 13.590 1.00 44.04 95 MET A C 1
ATOM 746 O O . MET A 1 95 ? 23.224 -5.957 12.574 1.00 44.60 95 MET A O 1
ATOM 751 N N . ALA A 1 96 ? 23.025 -6.849 14.647 1.00 43.45 96 ALA A N 1
ATOM 752 C CA . ALA A 1 96 ? 24.372 -7.428 14.697 1.00 43.12 96 ALA A CA 1
ATOM 753 C C . ALA A 1 96 ? 24.685 -8.409 13.539 1.00 43.33 96 ALA A C 1
ATOM 754 O O . ALA A 1 96 ? 25.804 -8.393 12.987 1.00 43.20 96 ALA A O 1
ATOM 756 N N . LYS A 1 97 ? 23.712 -9.255 13.186 1.00 43.59 97 LYS A N 1
ATOM 757 C CA . LYS A 1 97 ? 23.835 -10.138 12.022 1.00 44.11 97 LYS A CA 1
ATOM 758 C C . LYS A 1 97 ? 24.034 -9.328 10.736 1.00 44.50 97 LYS A C 1
ATOM 759 O O . LYS A 1 97 ? 24.971 -9.583 9.974 1.00 44.35 97 LYS A O 1
ATOM 765 N N . ARG A 1 98 ? 23.158 -8.347 10.521 1.00 44.99 98 ARG A N 1
ATOM 766 C CA . ARG A 1 98 ? 23.146 -7.534 9.307 1.00 45.78 98 ARG A CA 1
ATOM 767 C C . ARG A 1 98 ? 24.455 -6.763 9.132 1.00 45.90 98 ARG A C 1
ATOM 768 O O . ARG A 1 98 ? 25.023 -6.719 8.031 1.00 45.81 98 ARG A O 1
ATOM 776 N N . TYR A 1 99 ? 24.938 -6.178 10.230 1.00 45.49 99 TYR A N 1
ATOM 777 C CA . TYR A 1 99 ? 26.169 -5.401 10.224 1.00 45.39 99 TYR A CA 1
ATOM 778 C C . TYR A 1 99 ? 27.397 -6.259 9.919 1.00 44.67 99 TYR A C 1
ATOM 779 O O . TYR A 1 99 ? 28.140 -5.962 8.975 1.00 44.77 99 TYR A O 1
ATOM 788 N N . VAL A 1 100 ? 27.591 -7.331 10.686 1.00 43.65 100 VAL A N 1
ATOM 789 C CA . VAL A 1 100 ? 28.752 -8.209 10.480 1.00 42.96 100 VAL A CA 1
ATOM 790 C C . VAL A 1 100 ? 28.742 -8.884 9.095 1.00 42.93 100 VAL A C 1
ATOM 791 O O . VAL A 1 100 ? 29.800 -9.247 8.569 1.00 42.17 100 VAL A O 1
ATOM 795 N N . ASP A 1 101 ? 27.545 -9.023 8.514 1.00 43.39 101 ASP A N 1
ATOM 796 C CA . ASP A 1 101 ? 27.384 -9.473 7.126 1.00 43.89 101 ASP A CA 1
ATOM 797 C C . ASP A 1 101 ? 28.004 -8.482 6.134 1.00 44.34 101 ASP A C 1
ATOM 798 O O . ASP A 1 101 ? 28.795 -8.881 5.280 1.00 44.70 101 ASP A O 1
ATOM 803 N N . THR A 1 102 ? 27.646 -7.202 6.249 1.00 44.65 102 THR A N 1
ATOM 804 C CA . THR A 1 102 ? 28.209 -6.158 5.383 1.00 45.11 102 THR A CA 1
ATOM 805 C C . THR A 1 102 ? 29.732 -6.078 5.529 1.00 45.29 102 THR A C 1
ATOM 806 O O . THR A 1 102 ? 30.463 -6.757 4.799 1.00 45.34 102 THR A O 1
ATOM 810 N N . ASP B 1 5 ? 44.730 21.963 8.754 1.00 32.55 5 ASP B N 1
ATOM 811 C CA . ASP B 1 5 ? 45.819 21.420 9.611 1.00 32.04 5 ASP B CA 1
ATOM 812 C C . ASP B 1 5 ? 45.746 22.097 10.951 1.00 31.30 5 ASP B C 1
ATOM 813 O O . ASP B 1 5 ? 46.054 23.302 11.095 1.00 31.78 5 ASP B O 1
ATOM 818 N N . PHE B 1 6 ? 45.245 21.344 11.912 1.00 29.97 6 PHE B N 1
ATOM 819 C CA . PHE B 1 6 ? 45.233 21.838 13.270 1.00 29.80 6 PHE B CA 1
ATOM 820 C C . PHE B 1 6 ? 46.647 21.627 13.783 1.00 28.40 6 PHE B C 1
ATOM 821 O O . PHE B 1 6 ? 46.999 20.537 14.242 1.00 28.54 6 PHE B O 1
ATOM 829 N N . TRP B 1 7 ? 47.468 22.659 13.626 1.00 26.87 7 TRP B N 1
ATOM 830 C CA . TRP B 1 7 ? 48.854 22.622 14.059 1.00 25.72 7 TRP B CA 1
ATOM 831 C C . TRP B 1 7 ? 49.144 23.692 15.130 1.00 24.86 7 TRP B C 1
ATOM 832 O O . TRP B 1 7 ? 48.477 24.724 15.159 1.00 25.62 7 TRP B O 1
ATOM 843 N N . PRO B 1 8 ? 50.166 23.468 15.971 1.00 22.95 8 PRO B N 1
ATOM 844 C CA . PRO B 1 8 ? 50.529 24.434 17.012 1.00 23.39 8 PRO B CA 1
ATOM 845 C C . PRO B 1 8 ? 51.094 25.704 16.414 1.00 23.59 8 PRO B C 1
ATOM 846 O O . PRO B 1 8 ? 51.576 25.692 15.285 1.00 22.38 8 PRO B O 1
ATOM 850 N N . THR B 1 9 ? 51.028 26.796 17.175 1.00 24.72 9 THR B N 1
ATOM 851 C CA . THR B 1 9 ? 51.681 28.060 16.814 1.00 25.34 9 THR B CA 1
ATOM 852 C C . THR B 1 9 ? 53.055 28.077 17.492 1.00 26.32 9 THR B C 1
ATOM 853 O O . THR B 1 9 ? 53.286 27.269 18.382 1.00 26.12 9 THR B O 1
ATOM 857 N N . LEU B 1 10 ? 53.959 28.987 17.109 1.00 28.58 10 LEU B N 1
ATOM 858 C CA . LEU B 1 10 ? 55.198 29.191 17.890 1.00 30.23 10 LEU B CA 1
ATOM 859 C C . LEU B 1 10 ? 54.891 29.487 19.349 1.00 31.88 10 LEU B C 1
ATOM 860 O O . LEU B 1 10 ? 55.595 28.989 20.230 1.00 33.38 10 LEU B O 1
ATOM 865 N N . LYS B 1 11 ? 53.829 30.265 19.590 1.00 32.62 11 LYS B N 1
ATOM 866 C CA . LYS B 1 11 ? 53.345 30.608 20.932 1.00 33.94 11 LYS B CA 1
ATOM 867 C C . LYS B 1 11 ? 52.998 29.394 21.780 1.00 34.13 11 LYS B C 1
ATOM 868 O O . LYS B 1 11 ? 53.410 29.300 22.952 1.00 34.43 11 LYS B O 1
ATOM 874 N N . ASP B 1 12 ? 52.213 28.487 21.193 1.00 33.32 12 ASP B N 1
ATOM 875 C CA . ASP B 1 12 ? 51.871 27.211 21.794 1.00 32.63 12 ASP B CA 1
ATOM 876 C C . ASP B 1 12 ? 53.122 26.496 22.280 1.00 30.90 12 ASP B C 1
ATOM 877 O O . ASP B 1 12 ? 53.167 25.908 23.370 1.00 30.74 12 ASP B O 1
ATOM 882 N N . ALA B 1 13 ? 54.150 26.568 21.464 1.00 28.85 13 ALA B N 1
ATOM 883 C CA . ALA B 1 13 ? 55.366 25.828 21.706 1.00 26.98 13 ALA B CA 1
ATOM 884 C C . ALA B 1 13 ? 56.185 26.356 22.889 1.00 25.76 13 ALA B C 1
ATOM 885 O O . ALA B 1 13 ? 56.989 25.579 23.460 1.00 24.80 13 ALA B O 1
ATOM 887 N N . TYR B 1 14 ? 55.955 27.629 23.273 1.00 23.51 14 TYR B N 1
ATOM 888 C CA . TYR B 1 14 ? 56.656 28.252 24.405 1.00 22.95 14 TYR B CA 1
ATOM 889 C C . TYR B 1 14 ? 55.884 28.132 25.738 1.00 23.19 14 TYR B C 1
ATOM 890 O O . TYR B 1 14 ? 56.364 28.556 26.790 1.00 23.25 14 TYR B O 1
ATOM 899 N N . GLU B 1 15 ? 54.711 27.511 25.682 1.00 23.29 15 GLU B N 1
ATOM 900 C CA . GLU B 1 15 ? 53.880 27.296 26.859 1.00 23.39 15 GLU B CA 1
ATOM 901 C C . GLU B 1 15 ? 54.231 25.925 27.423 1.00 22.41 15 GLU B C 1
ATOM 902 O O . GLU B 1 15 ? 53.907 24.915 26.791 1.00 22.11 15 GLU B O 1
ATOM 908 N N . PRO B 1 16 ? 54.893 25.870 28.589 1.00 20.95 16 PRO B N 1
ATOM 909 C CA . PRO B 1 16 ? 55.172 24.504 29.089 1.00 21.14 16 PRO B CA 1
ATOM 910 C C . PRO B 1 16 ? 53.942 23.783 29.631 1.00 21.64 16 PRO B C 1
ATOM 911 O O . PRO B 1 16 ? 52.922 24.408 29.937 1.00 19.58 16 PRO B O 1
ATOM 915 N N . LEU B 1 17 ? 54.044 22.461 29.770 1.00 22.17 17 LEU B N 1
ATOM 916 C CA . LEU B 1 17 ? 53.090 21.726 30.566 1.00 21.76 17 LEU B CA 1
ATOM 917 C C . LEU B 1 17 ? 53.572 21.733 32.007 1.00 22.68 17 LEU B C 1
ATOM 918 O O . LEU B 1 17 ? 54.735 21.993 32.273 1.00 23.08 17 LEU B O 1
ATOM 923 N N . TYR B 1 18 ? 52.681 21.399 32.941 1.00 22.23 18 TYR B N 1
ATOM 924 C CA . TYR B 1 18 ? 53.079 21.159 34.314 1.00 24.43 18 TYR B CA 1
ATOM 925 C C . TYR B 1 18 ? 53.927 19.921 34.310 1.00 24.26 18 TYR B C 1
ATOM 926 O O . TYR B 1 18 ? 53.684 19.024 33.488 1.00 24.26 18 TYR B O 1
ATOM 935 N N . PRO B 1 19 ? 54.914 19.848 35.217 1.00 24.53 19 PRO B N 1
ATOM 936 C CA . PRO B 1 19 ? 55.756 18.655 35.259 1.00 24.73 19 PRO B CA 1
ATOM 937 C C . PRO B 1 19 ? 54.921 17.386 35.435 1.00 24.33 19 PRO B C 1
ATOM 938 O O . PRO B 1 19 ? 55.227 16.370 34.805 1.00 21.91 19 PRO B O 1
ATOM 942 N N . GLN B 1 20 ? 53.904 17.429 36.298 1.00 24.49 20 GLN B N 1
ATOM 943 C CA . GLN B 1 20 ? 53.097 16.214 36.498 1.00 26.01 20 GLN B CA 1
ATOM 944 C C . GLN B 1 20 ? 52.407 15.710 35.213 1.00 25.24 20 GLN B C 1
ATOM 945 O O . GLN B 1 20 ? 52.247 14.506 35.068 1.00 25.79 20 GLN B O 1
ATOM 951 N N . GLN B 1 21 ? 51.997 16.621 34.326 1.00 24.37 21 GLN B N 1
ATOM 952 C CA . GLN B 1 21 ? 51.369 16.257 33.041 1.00 25.69 21 GLN B CA 1
ATOM 953 C C . GLN B 1 21 ? 52.402 15.639 32.103 1.00 24.52 21 GLN B C 1
ATOM 954 O O . GLN B 1 21 ? 52.121 14.628 31.449 1.00 22.81 21 GLN B O 1
ATOM 960 N N . LEU B 1 22 ? 53.608 16.226 32.063 1.00 23.03 22 LEU B N 1
ATOM 961 C CA . LEU B 1 22 ? 54.677 15.669 31.217 1.00 23.17 22 LEU B CA 1
ATOM 962 C C . LEU B 1 22 ? 55.049 14.255 31.683 1.00 23.18 22 LEU B C 1
ATOM 963 O O . LEU B 1 22 ? 55.354 13.352 30.870 1.00 23.43 22 LEU B O 1
ATOM 968 N N . GLU B 1 23 ? 55.046 14.092 32.993 1.00 22.88 23 GLU B N 1
ATOM 969 C CA . GLU B 1 23 ? 55.333 12.794 33.623 1.00 23.04 23 GLU B CA 1
ATOM 970 C C . GLU B 1 23 ? 54.340 11.743 33.213 1.00 21.52 23 GLU B C 1
ATOM 971 O O . GLU B 1 23 ? 54.728 10.603 32.898 1.00 21.86 23 GLU B O 1
ATOM 977 N N . ILE B 1 24 ? 53.060 12.112 33.180 1.00 21.02 24 ILE B N 1
ATOM 978 C CA . ILE B 1 24 ? 52.009 11.188 32.725 1.00 20.78 24 ILE B CA 1
ATOM 979 C C . ILE B 1 24 ? 52.199 10.789 31.258 1.00 20.70 24 ILE B C 1
ATOM 980 O O . ILE B 1 24 ? 52.063 9.616 30.883 1.00 21.43 24 ILE B O 1
ATOM 985 N N . LEU B 1 25 ? 52.553 11.758 30.399 1.00 19.66 25 LEU B N 1
ATOM 986 C CA . LEU B 1 25 ? 52.810 11.440 29.001 1.00 19.97 25 LEU B CA 1
ATOM 987 C C . LEU B 1 25 ? 53.998 10.500 28.845 1.00 20.29 25 LEU B C 1
ATOM 988 O O . LEU B 1 25 ? 53.962 9.557 28.033 1.00 19.91 25 LEU B O 1
ATOM 993 N N . ARG B 1 26 ? 55.053 10.739 29.600 1.00 19.64 26 ARG B N 1
ATOM 994 C CA . ARG B 1 26 ? 56.217 9.843 29.589 1.00 20.91 26 ARG B CA 1
ATOM 995 C C . ARG B 1 26 ? 55.888 8.390 30.065 1.00 22.22 26 ARG B C 1
ATOM 996 O O . ARG B 1 26 ? 56.294 7.389 29.437 1.00 22.08 26 ARG B O 1
ATOM 1004 N N . GLN B 1 27 ? 55.186 8.299 31.188 1.00 21.10 27 GLN B N 1
ATOM 1005 C CA . GLN B 1 27 ? 54.732 6.998 31.694 1.00 22.05 27 GLN B CA 1
ATOM 1006 C C . GLN B 1 27 ? 53.823 6.261 30.703 1.00 20.98 27 GLN B C 1
ATOM 1007 O O . GLN B 1 27 ? 53.899 5.032 30.604 1.00 20.35 27 GLN B O 1
ATOM 1013 N N . GLN B 1 28 ? 52.981 6.998 29.958 1.00 21.00 28 GLN B N 1
ATOM 1014 C CA . GLN B 1 28 ? 52.126 6.330 28.952 1.00 21.08 28 GLN B CA 1
ATOM 1015 C C . GLN B 1 28 ? 52.977 5.680 27.849 1.00 21.44 28 GLN B C 1
ATOM 1016 O O . GLN B 1 28 ? 52.701 4.546 27.408 1.00 20.63 28 GLN B O 1
ATOM 1022 N N . VAL B 1 29 ? 54.041 6.373 27.444 1.00 21.70 29 VAL B N 1
ATOM 1023 C CA . VAL B 1 29 ? 54.985 5.805 26.449 1.00 21.38 29 VAL B CA 1
ATOM 1024 C C . VAL B 1 29 ? 55.706 4.536 26.955 1.00 20.86 29 VAL B C 1
ATOM 1025 O O . VAL B 1 29 ? 55.853 3.531 26.227 1.00 19.16 29 VAL B O 1
ATOM 1029 N N . VAL B 1 30 ? 56.177 4.595 28.196 1.00 20.53 30 VAL B N 1
ATOM 1030 C CA . VAL B 1 30 ? 56.727 3.431 28.883 1.00 20.12 30 VAL B CA 1
ATOM 1031 C C . VAL B 1 30 ? 55.705 2.284 28.889 1.00 20.51 30 VAL B C 1
ATOM 1032 O O . VAL B 1 30 ? 56.046 1.177 28.433 1.00 18.71 30 VAL B O 1
ATOM 1036 N N . SER B 1 31 ? 54.457 2.553 29.325 1.00 20.20 31 SER B N 1
ATOM 1037 C CA . SER B 1 31 ? 53.492 1.462 29.471 1.00 19.67 31 SER B CA 1
ATOM 1038 C C . SER B 1 31 ? 53.280 0.781 28.116 1.00 19.35 31 SER B C 1
ATOM 1039 O O . SER B 1 31 ? 52.914 -0.392 28.076 1.00 17.11 31 SER B O 1
ATOM 1042 N N . GLU B 1 32 ? 53.555 1.500 27.029 1.00 17.64 32 GLU B N 1
ATOM 1043 C CA . GLU B 1 32 ? 53.350 1.006 25.637 1.00 20.32 32 GLU B CA 1
ATOM 1044 C C . GLU B 1 32 ? 54.585 0.343 25.022 1.00 19.49 32 GLU B C 1
ATOM 1045 O O . GLU B 1 32 ? 54.516 -0.198 23.905 1.00 19.48 32 GLU B O 1
ATOM 1051 N N . GLY B 1 33 ? 55.717 0.376 25.734 1.00 20.33 33 GLY B N 1
ATOM 1052 C CA . GLY B 1 33 ? 56.934 -0.262 25.211 1.00 21.68 33 GLY B CA 1
ATOM 1053 C C . GLY B 1 33 ? 58.045 0.672 24.760 1.00 23.99 33 GLY B C 1
ATOM 1054 O O . GLY B 1 33 ? 59.013 0.203 24.165 1.00 25.16 33 GLY B O 1
ATOM 1055 N N . GLY B 1 34 ? 57.956 1.960 25.088 1.00 22.45 34 GLY B N 1
ATOM 1056 C CA . GLY B 1 34 ? 59.075 2.900 24.927 1.00 24.83 34 GLY B CA 1
ATOM 1057 C C . GLY B 1 34 ? 59.274 3.282 23.462 1.00 24.85 34 GLY B C 1
ATOM 1058 O O . GLY B 1 34 ? 58.354 3.763 22.819 1.00 23.59 34 GLY B O 1
ATOM 1059 N N . PRO B 1 35 ? 60.445 2.964 22.896 1.00 27.07 35 PRO B N 1
ATOM 1060 C CA . PRO B 1 35 ? 60.676 3.271 21.459 1.00 27.22 35 PRO B CA 1
ATOM 1061 C C . PRO B 1 35 ? 59.707 2.547 20.492 1.00 27.23 35 PRO B C 1
ATOM 1062 O O . PRO B 1 35 ? 59.546 2.974 19.341 1.00 28.99 35 PRO B O 1
ATOM 1066 N N . THR B 1 36 ? 59.077 1.459 20.934 1.00 26.32 36 THR B N 1
ATOM 1067 C CA . THR B 1 36 ? 58.005 0.793 20.151 1.00 25.87 36 THR B CA 1
ATOM 1068 C C . THR B 1 36 ? 56.547 1.087 20.558 1.00 25.04 36 THR B C 1
ATOM 1069 O O . THR B 1 36 ? 55.613 0.381 20.143 1.00 25.52 36 THR B O 1
ATOM 1073 N N . ALA B 1 37 ? 56.367 2.137 21.355 1.00 23.42 37 ALA B N 1
ATOM 1074 C CA . ALA B 1 37 ? 55.038 2.661 21.685 1.00 23.37 37 ALA B CA 1
ATOM 1075 C C . ALA B 1 37 ? 54.340 3.160 20.416 1.00 22.72 37 ALA B C 1
ATOM 1076 O O . ALA B 1 37 ? 54.979 3.276 19.403 1.00 23.04 37 ALA B O 1
ATOM 1078 N N . THR B 1 38 ? 53.023 3.392 20.500 1.00 21.69 38 THR B N 1
ATOM 1079 C CA . THR B 1 38 ? 52.238 3.939 19.430 1.00 21.52 38 THR B CA 1
ATOM 1080 C C . THR B 1 38 ? 52.793 5.325 19.010 1.00 20.44 38 THR B C 1
ATOM 1081 O O . THR B 1 38 ? 53.335 6.068 19.848 1.00 21.36 38 THR B O 1
ATOM 1085 N N . ILE B 1 39 ? 52.618 5.635 17.738 1.00 20.04 39 ILE B N 1
ATOM 1086 C CA A ILE B 1 39 ? 53.003 6.925 17.169 0.50 19.48 39 ILE B CA 1
ATOM 1087 C CA B ILE B 1 39 ? 53.030 6.923 17.201 0.50 19.41 39 ILE B CA 1
ATOM 1088 C C . ILE B 1 39 ? 52.323 8.054 17.956 1.00 19.25 39 ILE B C 1
ATOM 1089 O O . ILE B 1 39 ? 52.967 9.007 18.358 1.00 19.45 39 ILE B O 1
ATOM 1098 N N . GLN B 1 40 ? 51.012 7.917 18.184 1.00 19.91 40 GLN B N 1
ATOM 1099 C CA . GLN B 1 40 ? 50.278 8.997 18.909 1.00 19.70 40 GLN B CA 1
ATOM 1100 C C . GLN B 1 40 ? 50.845 9.267 20.280 1.00 20.67 40 GLN B C 1
ATOM 1101 O O . GLN B 1 40 ? 51.073 10.404 20.614 1.00 21.30 40 GLN B O 1
ATOM 1107 N N . SER B 1 41 ? 51.097 8.237 21.095 1.00 21.95 41 SER B N 1
ATOM 1108 C CA . SER B 1 41 ? 51.595 8.508 22.459 1.00 21.13 41 SER B CA 1
ATOM 1109 C C . SER B 1 41 ? 53.025 9.023 22.466 1.00 20.48 41 SER B C 1
ATOM 1110 O O . SER B 1 41 ? 53.380 9.868 23.292 1.00 19.41 41 SER B O 1
ATOM 1113 N N . ARG B 1 42 ? 53.834 8.547 21.522 1.00 20.61 42 ARG B N 1
ATOM 1114 C CA . ARG B 1 42 ? 55.204 9.028 21.378 1.00 20.37 42 ARG B CA 1
ATOM 1115 C C . ARG B 1 42 ? 55.189 10.468 20.884 1.00 19.77 42 ARG B C 1
ATOM 1116 O O . ARG B 1 42 ? 55.938 11.269 21.402 1.00 18.59 42 ARG B O 1
ATOM 1124 N N . PHE B 1 43 ? 54.266 10.824 19.996 1.00 20.73 43 PHE B N 1
ATOM 1125 C CA . PHE B 1 43 ? 54.104 12.231 19.598 1.00 20.37 43 PHE B CA 1
ATOM 1126 C C . PHE B 1 43 ? 53.667 13.124 20.777 1.00 21.48 43 PHE B C 1
ATOM 1127 O O . PHE B 1 43 ? 54.224 14.234 20.946 1.00 20.30 43 PHE B O 1
ATOM 1135 N N . ASN B 1 44 ? 52.692 12.660 21.579 1.00 20.33 44 ASN B N 1
ATOM 1136 C CA . ASN B 1 44 ? 52.252 13.463 22.707 1.00 19.30 44 ASN B CA 1
ATOM 1137 C C . ASN B 1 44 ? 53.408 13.783 23.645 1.00 19.18 44 ASN B C 1
ATOM 1138 O O . ASN B 1 44 ? 53.540 14.919 24.107 1.00 19.83 44 ASN B O 1
ATOM 1143 N N . TYR B 1 45 ? 54.203 12.785 23.964 1.00 19.10 45 TYR B N 1
ATOM 1144 C CA . TYR B 1 45 ? 55.345 12.970 24.846 1.00 20.73 45 TYR B CA 1
ATOM 1145 C C . TYR B 1 45 ? 56.399 13.939 24.209 1.00 21.33 45 TYR B C 1
ATOM 1146 O O . TYR B 1 45 ? 56.868 14.909 24.849 1.00 22.70 45 TYR B O 1
ATOM 1155 N N . ALA B 1 46 ? 56.747 13.669 22.959 1.00 20.83 46 ALA B N 1
ATOM 1156 C CA . ALA B 1 46 ? 57.672 14.504 22.193 1.00 20.43 46 ALA B CA 1
ATOM 1157 C C . ALA B 1 46 ? 57.289 15.981 22.168 1.00 20.45 46 ALA B C 1
ATOM 1158 O O . ALA B 1 46 ? 58.153 16.828 22.364 1.00 19.93 46 ALA B O 1
ATOM 1160 N N . TRP B 1 47 ? 55.997 16.289 21.975 1.00 19.70 47 TRP B N 1
ATOM 1161 C CA . TRP B 1 47 ? 55.535 17.656 21.900 1.00 20.11 47 TRP B CA 1
ATOM 1162 C C . TRP B 1 47 ? 55.539 18.260 23.306 1.00 20.29 47 TRP B C 1
ATOM 1163 O O . TRP B 1 47 ? 55.969 19.401 23.472 1.00 19.56 47 TRP B O 1
ATOM 1174 N N . GLY B 1 48 ? 55.233 17.451 24.341 1.00 19.54 48 GLY B N 1
ATOM 1175 C CA . GLY B 1 48 ? 55.305 17.998 25.688 1.00 19.95 48 GLY B CA 1
ATOM 1176 C C . GLY B 1 48 ? 56.761 18.295 26.025 1.00 19.85 48 GLY B C 1
ATOM 1177 O O . GLY B 1 48 ? 57.056 19.297 26.697 1.00 19.73 48 GLY B O 1
ATOM 1178 N N . LEU B 1 49 ? 57.679 17.485 25.499 1.00 18.91 49 LEU B N 1
ATOM 1179 C CA . LEU B 1 49 ? 59.123 17.679 25.739 1.00 17.90 49 LEU B CA 1
ATOM 1180 C C . LEU B 1 49 ? 59.623 18.950 25.023 1.00 18.30 49 LEU B C 1
ATOM 1181 O O . LEU B 1 49 ? 60.406 19.728 25.571 1.00 17.37 49 LEU B O 1
ATOM 1186 N N . ILE B 1 50 ? 59.147 19.170 23.811 1.00 19.10 50 ILE B N 1
ATOM 1187 C CA . ILE B 1 50 ? 59.512 20.433 23.067 1.00 19.44 50 ILE B CA 1
ATOM 1188 C C . ILE B 1 50 ? 58.991 21.686 23.807 1.00 20.35 50 ILE B C 1
ATOM 1189 O O . ILE B 1 50 ? 59.642 22.755 23.786 1.00 19.14 50 ILE B O 1
ATOM 1194 N N . LYS B 1 51 ? 57.838 21.548 24.448 1.00 18.96 51 LYS B N 1
ATOM 1195 C CA . LYS B 1 51 ? 57.220 22.659 25.235 1.00 19.78 51 LYS B CA 1
ATOM 1196 C C . LYS B 1 51 ? 57.964 22.918 26.547 1.00 20.00 51 LYS B C 1
ATOM 1197 O O . LYS B 1 51 ? 57.844 24.015 27.131 1.00 20.52 51 LYS B O 1
ATOM 1203 N N . SER B 1 52 ? 58.739 21.934 27.003 1.00 20.18 52 SER B N 1
ATOM 1204 C CA . SER B 1 52 ? 59.568 22.099 28.215 1.00 23.47 52 SER B CA 1
ATOM 1205 C C . SER B 1 52 ? 60.573 23.194 28.009 1.00 23.82 52 SER B C 1
ATOM 1206 O O . SER B 1 52 ? 61.017 23.442 26.870 1.00 24.45 52 SER B O 1
ATOM 1209 N N . THR B 1 53 ? 60.968 23.843 29.110 1.00 25.27 53 THR B N 1
ATOM 1210 C CA . THR B 1 53 ? 62.015 24.848 29.018 1.00 25.39 53 THR B CA 1
ATOM 1211 C C . THR B 1 53 ? 63.437 24.258 29.116 1.00 25.90 53 THR B C 1
ATOM 1212 O O . THR B 1 53 ? 64.402 24.982 28.957 1.00 26.27 53 THR B O 1
ATOM 1216 N N . ASP B 1 54 ? 63.546 22.978 29.449 1.00 26.01 54 ASP B N 1
ATOM 1217 C CA . ASP B 1 54 ? 64.820 22.263 29.580 1.00 25.95 54 ASP B CA 1
ATOM 1218 C C . ASP B 1 54 ? 65.357 21.930 28.176 1.00 25.13 54 ASP B C 1
ATOM 1219 O O . ASP B 1 54 ? 64.656 21.260 27.400 1.00 25.30 54 ASP B O 1
ATOM 1224 N N . VAL B 1 55 ? 66.579 22.380 27.850 1.00 23.53 55 VAL B N 1
ATOM 1225 C CA A VAL B 1 55 ? 67.186 22.099 26.530 0.70 22.88 55 VAL B CA 1
ATOM 1226 C CA B VAL B 1 55 ? 67.176 22.080 26.530 0.30 22.52 55 VAL B CA 1
ATOM 1227 C C . VAL B 1 55 ? 67.299 20.583 26.273 1.00 22.35 55 VAL B C 1
ATOM 1228 O O . VAL B 1 55 ? 67.042 20.117 25.165 1.00 20.37 55 VAL B O 1
ATOM 1235 N N . ASN B 1 56 ? 67.660 19.819 27.301 1.00 21.67 56 ASN B N 1
ATOM 1236 C CA . ASN B 1 56 ? 67.772 18.361 27.157 1.00 23.37 56 ASN B CA 1
ATOM 1237 C C . ASN B 1 56 ? 66.438 17.719 26.761 1.00 23.47 56 ASN B C 1
ATOM 1238 O O . ASN B 1 56 ? 66.396 16.914 25.821 1.00 22.65 56 ASN B O 1
ATOM 1243 N N . ASP B 1 57 ? 65.359 18.119 27.432 1.00 22.70 57 ASP B N 1
ATOM 1244 C CA . ASP B 1 57 ? 63.995 17.709 27.077 1.00 22.50 57 ASP B CA 1
ATOM 1245 C C . ASP B 1 57 ? 63.649 18.087 25.639 1.00 21.64 57 ASP B C 1
ATOM 1246 O O . ASP B 1 57 ? 63.153 17.239 24.891 1.00 21.63 57 ASP B O 1
ATOM 1251 N N . GLU B 1 58 ? 63.948 19.331 25.223 1.00 21.07 58 GLU B N 1
ATOM 1252 C CA . GLU B 1 58 ? 63.632 19.759 23.880 1.00 20.79 58 GLU B CA 1
ATOM 1253 C C . GLU B 1 58 ? 64.357 18.912 22.848 1.00 20.41 58 GLU B C 1
ATOM 1254 O O . GLU B 1 58 ? 63.763 18.518 21.844 1.00 18.28 58 GLU B O 1
ATOM 1260 N N . ARG B 1 59 ? 65.633 18.634 23.084 1.00 19.67 59 ARG B N 1
ATOM 1261 C CA . ARG B 1 59 ? 66.393 17.785 22.132 1.00 19.75 59 ARG B CA 1
ATOM 1262 C C . ARG B 1 59 ? 65.817 16.345 22.014 1.00 19.74 59 ARG B C 1
ATOM 1263 O O . ARG B 1 59 ? 65.685 15.806 20.910 1.00 21.25 59 ARG B O 1
ATOM 1271 N N . LEU B 1 60 ? 65.450 15.747 23.154 1.00 19.69 60 LEU B N 1
ATOM 1272 C CA . LEU B 1 60 ? 64.811 14.439 23.168 1.00 19.83 60 LEU B CA 1
ATOM 1273 C C . LEU B 1 60 ? 63.528 14.502 22.350 1.00 19.33 60 LEU B C 1
ATOM 1274 O O . LEU B 1 60 ? 63.291 13.621 21.510 1.00 18.36 60 LEU B O 1
ATOM 1279 N N . GLY B 1 61 ? 62.701 15.530 22.568 1.00 18.71 61 GLY B N 1
ATOM 1280 C CA . GLY B 1 61 ? 61.441 15.633 21.788 1.00 19.05 61 GLY B CA 1
ATOM 1281 C C . GLY B 1 61 ? 61.664 15.786 20.271 1.00 20.18 61 GLY B C 1
ATOM 1282 O O . GLY B 1 61 ? 60.936 15.199 19.452 1.00 19.01 61 GLY B O 1
ATOM 1283 N N . VAL B 1 62 ? 62.696 16.535 19.871 1.00 19.12 62 VAL B N 1
ATOM 1284 C CA . VAL B 1 62 ? 63.052 16.625 18.424 1.00 19.13 62 VAL B CA 1
ATOM 1285 C C . VAL B 1 62 ? 63.466 15.259 17.896 1.00 21.24 62 VAL B C 1
ATOM 1286 O O . VAL B 1 62 ? 63.035 14.869 16.795 1.00 21.14 62 VAL B O 1
ATOM 1290 N N . LYS B 1 63 ? 64.266 14.519 18.671 1.00 20.73 63 LYS B N 1
ATOM 1291 C CA . LYS B 1 63 ? 64.700 13.207 18.246 1.00 21.99 63 LYS B CA 1
ATOM 1292 C C . LYS B 1 63 ? 63.517 12.251 18.030 1.00 22.29 63 LYS B C 1
ATOM 1293 O O . LYS B 1 63 ? 63.448 11.506 17.031 1.00 21.96 63 LYS B O 1
ATOM 1299 N N . ILE B 1 64 ? 62.644 12.176 19.015 1.00 22.41 64 ILE B N 1
ATOM 1300 C CA . ILE B 1 64 ? 61.442 11.316 18.903 1.00 22.14 64 ILE B CA 1
ATOM 1301 C C . ILE B 1 64 ? 60.611 11.682 17.685 1.00 22.10 64 ILE B C 1
ATOM 1302 O O . ILE B 1 64 ? 60.126 10.791 16.982 1.00 23.47 64 ILE B O 1
ATOM 1307 N N . LEU B 1 65 ? 60.427 12.980 17.421 1.00 22.13 65 LEU B N 1
ATOM 1308 C CA . LEU B 1 65 ? 59.723 13.445 16.236 1.00 22.94 65 LEU B CA 1
ATOM 1309 C C . LEU B 1 65 ? 60.411 13.006 14.895 1.00 22.42 65 LEU B C 1
ATOM 1310 O O . LEU B 1 65 ? 59.739 12.621 13.912 1.00 21.36 65 LEU B O 1
ATOM 1315 N N . THR B 1 66 ? 61.731 13.060 14.886 1.00 20.78 66 THR B N 1
ATOM 1316 C CA . THR B 1 66 ? 62.508 12.554 13.730 1.00 21.42 66 THR B CA 1
ATOM 1317 C C . THR B 1 66 ? 62.297 11.044 13.559 1.00 21.59 66 THR B C 1
ATOM 1318 O O . THR B 1 66 ? 62.194 10.544 12.422 1.00 20.90 66 THR B O 1
ATOM 1322 N N . ASP B 1 67 ? 62.279 10.274 14.667 1.00 21.36 67 ASP B N 1
ATOM 1323 C CA . ASP B 1 67 ? 61.982 8.852 14.582 1.00 22.00 67 ASP B CA 1
ATOM 1324 C C . ASP B 1 67 ? 60.588 8.649 13.953 1.00 20.72 67 ASP B C 1
ATOM 1325 O O . ASP B 1 67 ? 60.414 7.807 13.038 1.00 20.02 67 ASP B O 1
ATOM 1330 N N . ILE B 1 68 ? 59.612 9.426 14.394 1.00 20.04 68 ILE B N 1
ATOM 1331 C CA A ILE B 1 68 ? 58.220 9.308 13.891 0.70 19.81 68 ILE B CA 1
ATOM 1332 C CA B ILE B 1 68 ? 58.239 9.278 13.880 0.30 20.30 68 ILE B CA 1
ATOM 1333 C C . ILE B 1 68 ? 58.234 9.617 12.389 1.00 20.04 68 ILE B C 1
ATOM 1334 O O . ILE B 1 68 ? 57.697 8.837 11.580 1.00 20.55 68 ILE B O 1
ATOM 1343 N N . TYR B 1 69 ? 58.864 10.744 12.033 1.00 20.65 69 TYR B N 1
ATOM 1344 C CA . TYR B 1 69 ? 59.042 11.136 10.608 1.00 21.00 69 TYR B CA 1
ATOM 1345 C C . TYR B 1 69 ? 59.559 9.950 9.783 1.00 21.40 69 TYR B C 1
ATOM 1346 O O . TYR B 1 69 ? 59.017 9.629 8.694 1.00 20.79 69 TYR B O 1
ATOM 1355 N N . LYS B 1 70 ? 60.637 9.305 10.245 1.00 20.66 70 LYS B N 1
ATOM 1356 C CA . LYS B 1 70 ? 61.232 8.223 9.437 1.00 20.73 70 LYS B CA 1
ATOM 1357 C C . LYS B 1 70 ? 60.289 7.021 9.334 1.00 21.14 70 LYS B C 1
ATOM 1358 O O . LYS B 1 70 ? 60.174 6.366 8.269 1.00 17.59 70 LYS B O 1
ATOM 1364 N N . GLU B 1 71 ? 59.634 6.669 10.449 1.00 20.53 71 GLU B N 1
ATOM 1365 C CA . GLU B 1 71 ? 58.818 5.459 10.419 1.00 22.67 71 GLU B CA 1
ATOM 1366 C C . GLU B 1 71 ? 57.433 5.613 9.764 1.00 22.15 71 GLU B C 1
ATOM 1367 O O . GLU B 1 71 ? 56.876 4.646 9.248 1.00 21.62 71 GLU B O 1
ATOM 1373 N N . ALA B 1 72 ? 56.910 6.823 9.710 1.00 22.34 72 ALA B N 1
ATOM 1374 C CA . ALA B 1 72 ? 55.543 6.975 9.177 1.00 21.99 72 ALA B CA 1
ATOM 1375 C C . ALA B 1 72 ? 55.437 7.966 8.032 1.00 22.55 72 ALA B C 1
ATOM 1376 O O . ALA B 1 72 ? 55.384 9.166 8.240 1.00 20.48 72 ALA B O 1
ATOM 1378 N N . GLU B 1 73 ? 55.391 7.449 6.804 1.00 21.67 73 GLU B N 1
ATOM 1379 C CA . GLU B 1 73 ? 55.379 8.344 5.632 1.00 24.17 73 GLU B CA 1
ATOM 1380 C C . GLU B 1 73 ? 54.170 9.301 5.672 1.00 22.34 73 GLU B C 1
ATOM 1381 O O . GLU B 1 73 ? 54.271 10.438 5.291 1.00 21.75 73 GLU B O 1
ATOM 1387 N N . SER B 1 74 ? 53.048 8.806 6.181 1.00 22.49 74 SER B N 1
ATOM 1388 C CA . SER B 1 74 ? 51.805 9.552 6.221 1.00 22.29 74 SER B CA 1
ATOM 1389 C C . SER B 1 74 ? 51.928 10.727 7.212 1.00 22.18 74 SER B C 1
ATOM 1390 O O . SER B 1 74 ? 51.093 11.650 7.207 1.00 22.06 74 SER B O 1
ATOM 1393 N N . ARG B 1 75 ? 52.966 10.707 8.063 1.00 20.25 75 ARG B N 1
ATOM 1394 C CA . ARG B 1 75 ? 53.126 11.792 9.036 1.00 20.95 75 ARG B CA 1
ATOM 1395 C C . ARG B 1 75 ? 54.230 12.790 8.705 1.00 20.54 75 ARG B C 1
ATOM 1396 O O . ARG B 1 75 ? 54.452 13.742 9.474 1.00 21.59 75 ARG B O 1
ATOM 1404 N N . ARG B 1 76 ? 54.945 12.615 7.593 1.00 19.54 76 ARG B N 1
ATOM 1405 C CA . ARG B 1 76 ? 56.168 13.360 7.379 1.00 18.50 76 ARG B CA 1
ATOM 1406 C C . ARG B 1 76 ? 55.863 14.870 7.189 1.00 20.56 76 ARG B C 1
ATOM 1407 O O . ARG B 1 76 ? 56.571 15.759 7.729 1.00 20.88 76 ARG B O 1
ATOM 1415 N N . ARG B 1 77 ? 54.797 15.145 6.433 1.00 20.59 77 ARG B N 1
ATOM 1416 C CA . ARG B 1 77 ? 54.292 16.504 6.196 1.00 21.10 77 ARG B CA 1
ATOM 1417 C C . ARG B 1 77 ? 54.115 17.274 7.529 1.00 20.87 77 ARG B C 1
ATOM 1418 O O . ARG B 1 77 ? 54.760 18.318 7.757 1.00 21.30 77 ARG B O 1
ATOM 1426 N N . GLU B 1 78 ? 53.268 16.782 8.422 1.00 19.79 78 GLU B N 1
ATOM 1427 C CA . GLU B 1 78 ? 53.044 17.517 9.668 1.00 20.11 78 GLU B CA 1
ATOM 1428 C C . GLU B 1 78 ? 54.284 17.497 10.542 1.00 20.23 78 GLU B C 1
ATOM 1429 O O . GLU B 1 78 ? 54.578 18.490 11.196 1.00 19.85 78 GLU B O 1
ATOM 1435 N N . CYS B 1 79 ? 55.044 16.396 10.506 1.00 20.30 79 CYS B N 1
ATOM 1436 C CA . CYS B 1 79 ? 56.318 16.327 11.275 1.00 21.57 79 CYS B CA 1
ATOM 1437 C C . CYS B 1 79 ? 57.364 17.344 10.878 1.00 22.53 79 CYS B C 1
ATOM 1438 O O . CYS B 1 79 ? 58.062 17.812 11.764 1.00 22.55 79 CYS B O 1
ATOM 1441 N N . LEU B 1 80 ? 57.499 17.692 9.583 1.00 21.25 80 LEU B N 1
ATOM 1442 C CA . LEU B 1 80 ? 58.450 18.775 9.204 1.00 22.35 80 LEU B CA 1
ATOM 1443 C C . LEU B 1 80 ? 58.087 20.069 9.907 1.00 21.92 80 LEU B C 1
ATOM 1444 O O . LEU B 1 80 ? 58.970 20.844 10.280 1.00 22.36 80 LEU B O 1
ATOM 1449 N N . TYR B 1 81 ? 56.790 20.307 10.059 1.00 21.51 81 TYR B N 1
ATOM 1450 C CA . TYR B 1 81 ? 56.303 21.524 10.726 1.00 21.10 81 TYR B CA 1
ATOM 1451 C C . TYR B 1 81 ? 56.669 21.495 12.194 1.00 22.26 81 TYR B C 1
ATOM 1452 O O . TYR B 1 81 ? 57.301 22.426 12.736 1.00 21.13 81 TYR B O 1
ATOM 1461 N N . TYR B 1 82 ? 56.317 20.401 12.866 1.00 21.53 82 TYR B N 1
ATOM 1462 C CA . TYR B 1 82 ? 56.671 20.304 14.270 1.00 22.14 82 TYR B CA 1
ATOM 1463 C C . TYR B 1 82 ? 58.189 20.398 14.510 1.00 21.03 82 TYR B C 1
ATOM 1464 O O . TYR B 1 82 ? 58.628 21.033 15.447 1.00 21.39 82 TYR B O 1
ATOM 1473 N N . LEU B 1 83 ? 58.976 19.670 13.701 1.00 20.31 83 LEU B N 1
ATOM 1474 C CA . LEU B 1 83 ? 60.446 19.686 13.785 1.00 21.52 83 LEU B CA 1
ATOM 1475 C C . LEU B 1 83 ? 61.045 21.080 13.603 1.00 22.30 83 LEU B C 1
ATOM 1476 O O . LEU B 1 83 ? 62.027 21.420 14.252 1.00 23.24 83 LEU B O 1
ATOM 1481 N N . THR B 1 84 ? 60.454 21.880 12.731 1.00 22.47 84 THR B N 1
ATOM 1482 C CA . THR B 1 84 ? 60.930 23.254 12.472 1.00 20.85 84 THR B CA 1
ATOM 1483 C C . THR B 1 84 ? 60.798 24.072 13.776 1.00 22.29 84 THR B C 1
ATOM 1484 O O . THR B 1 84 ? 61.754 24.721 14.182 1.00 20.64 84 THR B O 1
ATOM 1488 N N . ILE B 1 85 ? 59.639 23.995 14.438 1.00 22.18 85 ILE B N 1
ATOM 1489 C CA . ILE B 1 85 ? 59.401 24.694 15.715 1.00 22.48 85 ILE B CA 1
ATOM 1490 C C . ILE B 1 85 ? 60.376 24.197 16.807 1.00 22.88 85 ILE B C 1
ATOM 1491 O O . ILE B 1 85 ? 60.978 25.011 17.508 1.00 24.51 85 ILE B O 1
ATOM 1496 N N . GLY B 1 86 ? 60.492 22.870 16.982 1.00 23.48 86 GLY B N 1
ATOM 1497 C CA . GLY B 1 86 ? 61.461 22.305 17.936 1.00 22.20 86 GLY B CA 1
ATOM 1498 C C . GLY B 1 86 ? 62.886 22.787 17.685 1.00 23.02 86 GLY B C 1
ATOM 1499 O O . GLY B 1 86 ? 63.572 23.210 18.603 1.00 23.64 86 GLY B O 1
ATOM 1500 N N . CYS B 1 87 ? 63.350 22.699 16.429 1.00 21.93 87 CYS B N 1
ATOM 1501 C CA . CYS B 1 87 ? 64.692 23.190 16.092 1.00 22.34 87 CYS B CA 1
ATOM 1502 C C . CYS B 1 87 ? 64.842 24.684 16.316 1.00 22.31 87 CYS B C 1
ATOM 1503 O O . CYS B 1 87 ? 65.875 25.126 16.837 1.00 22.57 87 CYS B O 1
ATOM 1506 N N . TYR B 1 88 ? 63.805 25.452 15.988 1.00 22.47 88 TYR B N 1
ATOM 1507 C CA . TYR B 1 88 ? 63.813 26.933 16.219 1.00 22.49 88 TYR B CA 1
ATOM 1508 C C . TYR B 1 88 ? 63.980 27.214 17.704 1.00 22.48 88 TYR B C 1
ATOM 1509 O O . TYR B 1 88 ? 64.756 28.092 18.118 1.00 21.04 88 TYR B O 1
ATOM 1518 N N . LYS B 1 89 ? 63.256 26.456 18.516 1.00 23.66 89 LYS B N 1
ATOM 1519 C CA . LYS B 1 89 ? 63.312 26.633 19.973 1.00 23.28 89 LYS B CA 1
ATOM 1520 C C . LYS B 1 89 ? 64.716 26.339 20.536 1.00 22.40 89 LYS B C 1
ATOM 1521 O O . LYS B 1 89 ? 65.195 27.024 21.476 1.00 20.48 89 LYS B O 1
ATOM 1527 N N . LEU B 1 90 ? 65.408 25.396 19.903 1.00 21.38 90 LEU B N 1
ATOM 1528 C CA . LEU B 1 90 ? 66.785 25.032 20.272 1.00 22.56 90 LEU B CA 1
ATOM 1529 C C . LEU B 1 90 ? 67.909 25.939 19.743 1.00 23.13 90 LEU B C 1
ATOM 1530 O O . LEU B 1 90 ? 69.093 25.778 20.119 1.00 24.33 90 LEU B O 1
ATOM 1535 N N . GLY B 1 91 ? 67.554 26.877 18.871 1.00 23.29 91 GLY B N 1
ATOM 1536 C CA . GLY B 1 91 ? 68.555 27.723 18.187 1.00 22.21 91 GLY B CA 1
ATOM 1537 C C . GLY B 1 91 ? 69.251 26.944 17.080 1.00 23.30 91 GLY B C 1
ATOM 1538 O O . GLY B 1 91 ? 70.302 27.364 16.577 1.00 23.38 91 GLY B O 1
ATOM 1539 N N . GLU B 1 92 ? 68.649 25.826 16.664 1.00 23.57 92 GLU B N 1
ATOM 1540 C CA . GLU B 1 92 ? 69.182 25.035 15.543 1.00 24.06 92 GLU B CA 1
ATOM 1541 C C . GLU B 1 92 ? 68.537 25.528 14.248 1.00 24.35 92 GLU B C 1
ATOM 1542 O O . GLU B 1 92 ? 67.711 24.832 13.653 1.00 24.61 92 GLU B O 1
ATOM 1548 N N . TYR B 1 93 ? 68.915 26.738 13.842 1.00 24.24 93 TYR B N 1
ATOM 1549 C CA . TYR B 1 93 ? 68.238 27.430 12.746 1.00 25.35 93 TYR B CA 1
ATOM 1550 C C . TYR B 1 93 ? 68.522 26.753 11.422 1.00 25.19 93 TYR B C 1
ATOM 1551 O O . TYR B 1 93 ? 67.648 26.696 10.567 1.00 25.50 93 TYR B O 1
ATOM 1560 N N . SER B 1 94 ? 69.723 26.202 11.275 1.00 24.95 94 SER B N 1
ATOM 1561 C CA . SER B 1 94 ? 70.089 25.499 10.035 1.00 24.88 94 SER B CA 1
ATOM 1562 C C . SER B 1 94 ? 69.169 24.314 9.752 1.00 23.82 94 SER B C 1
ATOM 1563 O O . SER B 1 94 ? 68.728 24.140 8.610 1.00 22.80 94 SER B O 1
ATOM 1566 N N . MET B 1 95 ? 68.891 23.492 10.769 1.00 22.66 95 MET B N 1
ATOM 1567 C CA . MET B 1 95 ? 67.977 22.386 10.610 1.00 23.16 95 MET B CA 1
ATOM 1568 C C . MET B 1 95 ? 66.556 22.916 10.361 1.00 22.14 95 MET B C 1
ATOM 1569 O O . MET B 1 95 ? 65.822 22.385 9.511 1.00 23.63 95 MET B O 1
ATOM 1574 N N . ALA B 1 96 ? 66.164 23.956 11.105 1.00 21.15 96 ALA B N 1
ATOM 1575 C CA . ALA B 1 96 ? 64.776 24.463 11.025 1.00 20.73 96 ALA B CA 1
ATOM 1576 C C . ALA B 1 96 ? 64.533 24.976 9.582 1.00 20.64 96 ALA B C 1
ATOM 1577 O O . ALA B 1 96 ? 63.489 24.695 8.966 1.00 20.32 96 ALA B O 1
ATOM 1579 N N . LYS B 1 97 ? 65.530 25.671 9.048 1.00 20.54 97 LYS B N 1
ATOM 1580 C CA . LYS B 1 97 ? 65.465 26.225 7.682 1.00 21.15 97 LYS B CA 1
ATOM 1581 C C . LYS B 1 97 ? 65.366 25.113 6.666 1.00 21.80 97 LYS B C 1
ATOM 1582 O O . LYS B 1 97 ? 64.535 25.199 5.768 1.00 21.50 97 LYS B O 1
ATOM 1588 N N . ARG B 1 98 ? 66.203 24.080 6.804 1.00 21.12 98 ARG B N 1
ATOM 1589 C CA . ARG B 1 98 ? 66.180 22.947 5.872 1.00 24.07 98 ARG B CA 1
ATOM 1590 C C . ARG B 1 98 ? 64.782 22.326 5.833 1.00 22.62 98 ARG B C 1
ATOM 1591 O O . ARG B 1 98 ? 64.219 22.170 4.753 1.00 22.12 98 ARG B O 1
ATOM 1599 N N . TYR B 1 99 ? 64.216 21.989 7.007 1.00 22.69 99 TYR B N 1
ATOM 1600 C CA . TYR B 1 99 ? 62.878 21.394 7.120 1.00 21.99 99 TYR B CA 1
ATOM 1601 C C . TYR B 1 99 ? 61.708 22.252 6.631 1.00 20.91 99 TYR B C 1
ATOM 1602 O O . TYR B 1 99 ? 60.849 21.761 5.872 1.00 21.62 99 TYR B O 1
ATOM 1611 N N . VAL B 1 100 ? 61.652 23.507 7.079 1.00 19.80 100 VAL B N 1
ATOM 1612 C CA . VAL B 1 100 ? 60.581 24.438 6.659 1.00 19.28 100 VAL B CA 1
ATOM 1613 C C . VAL B 1 100 ? 60.620 24.759 5.148 1.00 19.28 100 VAL B C 1
ATOM 1614 O O . VAL B 1 100 ? 59.560 24.878 4.479 1.00 17.94 100 VAL B O 1
ATOM 1618 N N . ASP B 1 101 ? 61.829 24.852 4.587 1.00 18.00 101 ASP B N 1
ATOM 1619 C CA . ASP B 1 101 ? 61.967 25.137 3.158 1.00 19.50 101 ASP B CA 1
ATOM 1620 C C . ASP B 1 101 ? 61.468 23.959 2.352 1.00 19.07 101 ASP B C 1
ATOM 1621 O O . ASP B 1 101 ? 60.826 24.151 1.282 1.00 19.22 101 ASP B O 1
ATOM 1626 N N . THR B 1 102 ? 61.751 22.743 2.847 1.00 19.26 102 THR B N 1
ATOM 1627 C CA . THR B 1 102 ? 61.267 21.505 2.141 1.00 21.03 102 THR B CA 1
ATOM 1628 C C . THR B 1 102 ? 59.757 21.459 2.149 1.00 20.68 102 THR B C 1
ATOM 1629 O O . THR B 1 102 ? 59.126 21.226 1.108 1.00 20.65 102 THR B O 1
ATOM 1633 N N . LEU B 1 103 ? 59.175 21.718 3.320 1.00 21.34 103 LEU B N 1
ATOM 1634 C CA . LEU B 1 103 ? 57.718 21.784 3.502 1.00 21.32 103 LEU B CA 1
ATOM 1635 C C . LEU B 1 103 ? 57.050 22.877 2.689 1.00 21.04 103 LEU B C 1
ATOM 1636 O O . LEU B 1 103 ? 56.015 22.643 2.013 1.00 20.11 103 LEU B O 1
ATOM 1641 N N . PHE B 1 104 ? 57.600 24.092 2.773 1.00 21.28 104 PHE B N 1
ATOM 1642 C CA . PHE B 1 104 ? 57.070 25.240 1.993 1.00 23.13 104 PHE B CA 1
ATOM 1643 C C . PHE B 1 104 ? 57.074 24.973 0.479 1.00 23.29 104 PHE B C 1
ATOM 1644 O O . PHE B 1 104 ? 56.114 25.297 -0.234 1.00 22.07 104 PHE B O 1
ATOM 1652 N N . GLU B 1 105 ? 58.154 24.389 -0.013 1.00 23.54 105 GLU B N 1
ATOM 1653 C CA . GLU B 1 105 ? 58.210 24.088 -1.412 1.00 23.82 105 GLU B CA 1
ATOM 1654 C C . GLU B 1 105 ? 57.150 23.070 -1.849 1.00 23.86 105 GLU B C 1
ATOM 1655 O O . GLU B 1 105 ? 56.677 23.132 -2.983 1.00 23.26 105 GLU B O 1
ATOM 1661 N N . HIS B 1 106 ? 56.771 22.169 -0.938 1.00 23.40 106 HIS B N 1
ATOM 1662 C CA . HIS B 1 106 ? 55.770 21.143 -1.192 1.00 25.29 106 HIS B CA 1
ATOM 1663 C C . HIS B 1 106 ? 54.417 21.808 -1.332 1.00 25.59 106 HIS B C 1
ATOM 1664 O O . HIS B 1 106 ? 53.590 21.365 -2.114 1.00 26.01 106 HIS B O 1
ATOM 1671 N N . GLU B 1 107 ? 54.197 22.876 -0.562 1.00 26.58 107 GLU B N 1
ATOM 1672 C CA . GLU B 1 107 ? 52.908 23.582 -0.578 1.00 27.74 107 GLU B CA 1
ATOM 1673 C C . GLU B 1 107 ? 53.039 25.064 -0.278 1.00 26.59 107 GLU B C 1
ATOM 1674 O O . GLU B 1 107 ? 52.863 25.470 0.863 1.00 25.49 107 GLU B O 1
ATOM 1680 N N . ARG B 1 108 ? 53.345 25.856 -1.320 1.00 24.85 108 ARG B N 1
ATOM 1681 C CA . ARG B 1 108 ? 53.601 27.289 -1.160 1.00 24.60 108 ARG B CA 1
ATOM 1682 C C . ARG B 1 108 ? 52.419 28.108 -0.674 1.00 25.16 108 ARG B C 1
ATOM 1683 O O . ARG B 1 108 ? 52.625 29.172 -0.096 1.00 25.61 108 ARG B O 1
ATOM 1691 N N . ASN B 1 109 ? 51.192 27.630 -0.921 1.00 25.55 109 ASN B N 1
ATOM 1692 C CA . ASN B 1 109 ? 49.989 28.345 -0.505 1.00 26.15 109 ASN B CA 1
ATOM 1693 C C . ASN B 1 109 ? 49.639 28.116 0.965 1.00 25.87 109 ASN B C 1
ATOM 1694 O O . ASN B 1 109 ? 48.639 28.633 1.466 1.00 25.54 109 ASN B O 1
ATOM 1699 N N . ASN B 1 110 ? 50.448 27.323 1.657 1.00 25.65 110 ASN B N 1
ATOM 1700 C CA . ASN B 1 110 ? 50.218 27.118 3.087 1.00 25.18 110 ASN B CA 1
ATOM 1701 C C . ASN B 1 110 ? 50.753 28.325 3.865 1.00 25.87 110 ASN B C 1
ATOM 1702 O O . ASN B 1 110 ? 51.964 28.434 4.121 1.00 25.95 110 ASN B O 1
ATOM 1707 N N . LYS B 1 111 ? 49.833 29.209 4.249 1.00 25.14 111 LYS B N 1
ATOM 1708 C CA . LYS B 1 111 ? 50.149 30.442 4.982 1.00 25.79 111 LYS B CA 1
ATOM 1709 C C . LYS B 1 111 ? 50.853 30.260 6.344 1.00 25.09 111 LYS B C 1
ATOM 1710 O O . LYS B 1 111 ? 51.762 31.039 6.687 1.00 24.37 111 LYS B O 1
ATOM 1716 N N . GLN B 1 112 ? 50.408 29.266 7.120 1.00 23.81 112 GLN B N 1
ATOM 1717 C CA . GLN B 1 112 ? 51.066 28.882 8.363 1.00 24.62 112 GLN B CA 1
ATOM 1718 C C . GLN B 1 112 ? 52.542 28.506 8.142 1.00 24.11 112 GLN B C 1
ATOM 1719 O O . GLN B 1 112 ? 53.418 28.878 8.932 1.00 23.51 112 GLN B O 1
ATOM 1725 N N . VAL B 1 113 ? 52.809 27.716 7.107 1.00 23.34 113 VAL B N 1
ATOM 1726 C CA . VAL B 1 113 ? 54.203 27.367 6.772 1.00 23.54 113 VAL B CA 1
ATOM 1727 C C . VAL B 1 113 ? 55.050 28.572 6.298 1.00 24.07 113 VAL B C 1
ATOM 1728 O O . VAL B 1 113 ? 56.185 28.751 6.737 1.00 25.44 113 VAL B O 1
ATOM 1732 N N . GLY B 1 114 ? 54.497 29.405 5.427 1.00 22.85 114 GLY B N 1
ATOM 1733 C CA . GLY B 1 114 ? 55.165 30.634 5.014 1.00 23.68 114 GLY B CA 1
ATOM 1734 C C . GLY B 1 114 ? 55.527 31.560 6.168 1.00 23.97 114 GLY B C 1
ATOM 1735 O O . GLY B 1 114 ? 56.649 32.065 6.232 1.00 23.80 114 GLY B O 1
ATOM 1736 N N . ALA B 1 115 ? 54.564 31.767 7.072 1.00 23.80 115 ALA B N 1
ATOM 1737 C CA . ALA B 1 115 ? 54.770 32.549 8.300 1.00 23.56 115 ALA B CA 1
ATOM 1738 C C . ALA B 1 115 ? 55.912 31.987 9.178 1.00 24.12 115 ALA B C 1
ATOM 1739 O O . ALA B 1 115 ? 56.776 32.722 9.658 1.00 23.06 115 ALA B O 1
ATOM 1741 N N . LEU B 1 116 ? 55.876 30.684 9.437 1.00 24.31 116 LEU B N 1
ATOM 1742 C CA . LEU B 1 116 ? 56.994 30.020 10.103 1.00 24.57 116 LEU B CA 1
ATOM 1743 C C . LEU B 1 116 ? 58.327 30.157 9.361 1.00 25.20 116 LEU B C 1
ATOM 1744 O O . LEU B 1 116 ? 59.329 30.481 9.994 1.00 25.29 116 LEU B O 1
ATOM 1749 N N . LYS B 1 117 ? 58.370 29.895 8.049 1.00 24.55 117 LYS B N 1
ATOM 1750 C CA . LYS B 1 117 ? 59.590 30.100 7.292 1.00 26.41 117 LYS B CA 1
ATOM 1751 C C . LYS B 1 117 ? 60.129 31.522 7.528 1.00 26.12 117 LYS B C 1
ATOM 1752 O O . LYS B 1 117 ? 61.320 31.697 7.750 1.00 25.85 117 LYS B O 1
ATOM 1758 N N . SER B 1 118 ? 59.258 32.531 7.525 1.00 27.39 118 SER B N 1
ATOM 1759 C CA . SER B 1 118 ? 59.724 33.926 7.716 1.00 28.67 118 SER B CA 1
ATOM 1760 C C . SER B 1 118 ? 60.348 34.145 9.069 1.00 27.76 118 SER B C 1
ATOM 1761 O O . SER B 1 118 ? 61.368 34.814 9.180 1.00 27.66 118 SER B O 1
ATOM 1764 N N . MET B 1 119 ? 59.716 33.599 10.098 1.00 28.56 119 MET B N 1
ATOM 1765 C CA . MET B 1 119 ? 60.240 33.680 11.455 1.00 28.65 119 MET B CA 1
ATOM 1766 C C . MET B 1 119 ? 61.643 33.091 11.529 1.00 27.78 119 MET B C 1
ATOM 1767 O O . MET B 1 119 ? 62.545 33.698 12.105 1.00 27.08 119 MET B O 1
ATOM 1772 N N . VAL B 1 120 ? 61.805 31.878 10.987 1.00 27.11 120 VAL B N 1
ATOM 1773 C CA . VAL B 1 120 ? 63.105 31.195 10.975 1.00 25.30 120 VAL B CA 1
ATOM 1774 C C . VAL B 1 120 ? 64.150 32.077 10.255 1.00 25.72 120 VAL B C 1
ATOM 1775 O O . VAL B 1 120 ? 65.249 32.292 10.751 1.00 24.80 120 VAL B O 1
ATOM 1779 N N . GLU B 1 121 ? 63.809 32.534 9.066 1.00 24.83 121 GLU B N 1
ATOM 1780 C CA . GLU B 1 121 ? 64.719 33.395 8.301 1.00 26.87 121 GLU B CA 1
ATOM 1781 C C . GLU B 1 121 ? 65.035 34.724 9.018 1.00 26.25 121 GLU B C 1
ATOM 1782 O O . GLU B 1 121 ? 66.191 35.196 8.976 1.00 25.75 121 GLU B O 1
ATOM 1788 N N . ASP B 1 122 ? 64.054 35.300 9.725 1.00 26.12 122 ASP B N 1
ATOM 1789 C CA . ASP B 1 122 ? 64.327 36.512 10.539 1.00 26.19 122 ASP B CA 1
ATOM 1790 C C . ASP B 1 122 ? 65.409 36.268 11.600 1.00 25.23 122 ASP B C 1
ATOM 1791 O O . ASP B 1 122 ? 66.307 37.085 11.767 1.00 24.03 122 ASP B O 1
ATOM 1796 N N . LYS B 1 123 ? 65.284 35.166 12.345 1.00 23.89 123 LYS B N 1
ATOM 1797 C CA . LYS B 1 123 ? 66.250 34.820 13.395 1.00 24.53 123 LYS B CA 1
ATOM 1798 C C . LYS B 1 123 ? 67.657 34.581 12.778 1.00 24.13 123 LYS B C 1
ATOM 1799 O O . LYS B 1 123 ? 68.653 35.084 13.283 1.00 23.58 123 LYS B O 1
ATOM 1805 N N . ILE B 1 124 ? 67.718 33.882 11.644 1.00 23.88 124 ILE B N 1
ATOM 1806 C CA . ILE B 1 124 ? 68.992 33.693 10.917 1.00 24.01 124 ILE B CA 1
ATOM 1807 C C . ILE B 1 124 ? 69.647 35.029 10.507 1.00 25.12 124 ILE B C 1
ATOM 1808 O O . ILE B 1 124 ? 70.871 35.232 10.715 1.00 25.49 124 ILE B O 1
ATOM 1813 N N . GLN B 1 125 ? 68.840 35.938 9.952 1.00 25.73 125 GLN B N 1
ATOM 1814 C CA . GLN B 1 125 ? 69.292 37.304 9.638 1.00 26.75 125 GLN B CA 1
ATOM 1815 C C . GLN B 1 125 ? 69.768 38.029 10.904 1.00 27.37 125 GLN B C 1
ATOM 1816 O O . GLN B 1 125 ? 70.805 38.694 10.881 1.00 26.94 125 GLN B O 1
ATOM 1822 N N . LYS B 1 126 ? 69.027 37.893 12.004 1.00 28.20 126 LYS B N 1
ATOM 1823 C CA . LYS B 1 126 ? 69.454 38.501 13.267 1.00 29.33 126 LYS B CA 1
ATOM 1824 C C . LYS B 1 126 ? 70.804 37.973 13.752 1.00 29.76 126 LYS B C 1
ATOM 1825 O O . LYS B 1 126 ? 71.612 38.755 14.262 1.00 29.56 126 LYS B O 1
ATOM 1831 N N . GLU B 1 127 ? 71.050 36.668 13.592 1.00 30.12 127 GLU B N 1
ATOM 1832 C CA . GLU B 1 127 ? 72.320 36.057 14.023 1.00 31.56 127 GLU B CA 1
ATOM 1833 C C . GLU B 1 127 ? 73.535 36.662 13.313 1.00 31.57 127 GLU B C 1
ATOM 1834 O O . GLU B 1 127 ? 74.639 36.653 13.859 1.00 32.02 127 GLU B O 1
ATOM 1840 N N . THR B 1 128 ? 73.334 37.168 12.098 1.00 31.80 128 THR B N 1
ATOM 1841 C CA . THR B 1 128 ? 74.379 37.943 11.402 1.00 32.03 128 THR B CA 1
ATOM 1842 C C . THR B 1 128 ? 74.437 39.354 11.994 1.00 31.71 128 THR B C 1
ATOM 1843 O O . THR B 1 128 ? 75.431 40.059 11.860 1.00 31.79 128 THR B O 1
ATOM 1847 N N . SER C 2 21 ? 11.063 3.312 25.940 1.00 59.96 97 SER C N 1
ATOM 1848 C CA . SER C 2 21 ? 11.050 1.992 25.244 1.00 59.49 97 SER C CA 1
ATOM 1849 C C . SER C 2 21 ? 12.378 1.686 24.525 1.00 59.19 97 SER C C 1
ATOM 1850 O O . SER C 2 21 ? 13.405 2.329 24.774 1.00 59.67 97 SER C O 1
ATOM 1853 N N . ALA C 2 22 ? 12.330 0.694 23.635 1.00 58.27 98 ALA C N 1
ATOM 1854 C CA . ALA C 2 22 ? 13.435 0.320 22.769 1.00 57.22 98 AL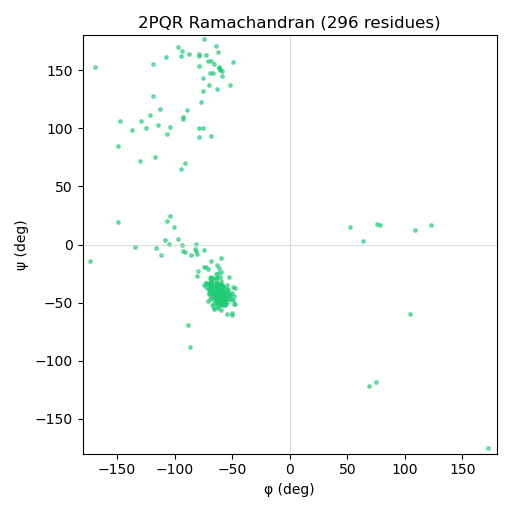A C CA 1
ATOM 1855 C C . ALA C 2 22 ? 13.097 0.647 21.316 1.00 56.57 98 ALA C C 1
ATOM 1856 O O . ALA C 2 22 ? 13.953 0.544 20.433 1.00 56.52 98 ALA C O 1
ATOM 1858 N N . THR C 2 23 ? 11.840 1.023 21.068 1.00 55.71 99 THR C N 1
ATOM 1859 C CA . THR C 2 23 ? 11.389 1.393 19.728 1.00 54.90 99 THR C CA 1
ATOM 1860 C C . THR C 2 23 ? 12.008 2.733 19.360 1.00 54.63 99 THR C C 1
ATOM 1861 O O . THR C 2 23 ? 12.414 2.953 18.216 1.00 54.12 99 THR C O 1
ATOM 1865 N N . THR C 2 24 ? 12.084 3.613 20.353 1.00 54.46 100 THR C N 1
ATOM 1866 C CA . THR C 2 24 ? 12.795 4.884 20.232 1.00 54.54 100 THR C CA 1
ATOM 1867 C C . THR C 2 24 ? 14.312 4.724 19.959 1.00 54.40 100 THR C C 1
ATOM 1868 O O . THR C 2 24 ? 14.873 5.450 19.124 1.00 54.18 100 THR C O 1
ATOM 1872 N N . PHE C 2 25 ? 14.964 3.754 20.612 1.00 54.80 101 PHE C N 1
ATOM 1873 C CA . PHE C 2 25 ? 16.365 3.435 20.322 1.00 54.56 101 PHE C CA 1
ATOM 1874 C C . PHE C 2 25 ? 16.515 3.012 18.865 1.00 54.79 101 PHE C C 1
ATOM 1875 O O . PHE C 2 25 ? 17.352 3.572 18.145 1.00 54.36 101 PHE C O 1
ATOM 1883 N N . ARG C 2 26 ? 15.685 2.041 18.449 1.00 54.20 102 ARG C N 1
ATOM 1884 C CA . ARG C 2 26 ? 15.638 1.531 17.068 1.00 54.13 102 ARG C CA 1
ATOM 1885 C C . ARG C 2 26 ? 15.455 2.609 15.999 1.00 54.57 102 ARG C C 1
ATOM 1886 O O . ARG C 2 26 ? 16.111 2.560 14.961 1.00 54.46 102 ARG C O 1
ATOM 1894 N N . ILE C 2 27 ? 14.571 3.581 16.260 1.00 55.16 103 ILE C N 1
ATOM 1895 C CA . ILE C 2 27 ? 14.412 4.769 15.405 1.00 54.92 103 ILE C CA 1
ATOM 1896 C C . ILE C 2 27 ? 15.684 5.630 15.343 1.00 56.18 103 ILE C C 1
ATOM 1897 O O . ILE C 2 27 ? 16.199 5.908 14.251 1.00 56.31 103 ILE C O 1
ATOM 1902 N N . LEU C 2 28 ? 16.191 6.042 16.503 1.00 56.46 104 LEU C N 1
ATOM 1903 C CA . LEU C 2 28 ? 17.330 6.974 16.561 1.00 57.54 104 LEU C CA 1
ATOM 1904 C C . LEU C 2 28 ? 18.649 6.354 16.046 1.00 57.91 104 LEU C C 1
ATOM 1905 O O . LEU C 2 28 ? 19.512 7.072 15.531 1.00 58.06 104 LEU C O 1
ATOM 1910 N N . ALA C 2 29 ? 18.777 5.033 16.180 1.00 57.74 105 ALA C N 1
ATOM 1911 C CA . ALA C 2 29 ? 19.994 4.302 15.783 1.00 57.74 105 ALA C CA 1
ATOM 1912 C C . ALA C 2 29 ? 19.799 3.491 14.501 1.00 58.01 105 ALA C C 1
ATOM 1913 O O . ALA C 2 29 ? 20.532 2.527 14.239 1.00 57.61 105 ALA C O 1
ATOM 1915 N N . HIS C 2 30 ? 18.788 3.868 13.722 1.00 58.62 106 HIS C N 1
ATOM 1916 C CA . HIS C 2 30 ? 18.479 3.184 12.474 1.00 59.19 106 HIS C CA 1
ATOM 1917 C C . HIS C 2 30 ? 19.556 3.476 11.438 1.00 59.59 106 HIS C C 1
ATOM 1918 O O . HIS C 2 30 ? 20.002 4.611 11.315 1.00 59.97 106 HIS C O 1
ATOM 1925 N N . LEU C 2 31 ? 19.973 2.457 10.696 1.00 59.82 107 LEU C N 1
ATOM 1926 C CA . LEU C 2 31 ? 21.034 2.642 9.720 1.00 60.11 107 LEU C CA 1
ATOM 1927 C C . LEU C 2 31 ? 20.673 2.117 8.321 1.00 60.43 107 LEU C C 1
ATOM 1928 O O . LEU C 2 31 ? 20.653 0.895 8.078 1.00 60.33 107 LEU C O 1
ATOM 1933 N N . ASP C 2 32 ? 20.402 3.049 7.405 1.00 60.46 108 ASP C N 1
ATOM 1934 C CA . ASP C 2 32 ? 20.139 2.709 6.005 1.00 60.61 108 ASP C CA 1
ATOM 1935 C C . ASP C 2 32 ? 21.472 2.371 5.343 1.00 60.45 108 ASP C C 1
ATOM 1936 O O . ASP C 2 32 ? 22.244 3.260 4.971 1.00 60.45 108 ASP C O 1
ATOM 1941 N N . GLU C 2 33 ? 21.729 1.071 5.220 1.00 60.28 109 GLU C N 1
ATOM 1942 C CA . GLU C 2 33 ? 23.012 0.546 4.735 1.00 60.36 109 GLU C CA 1
ATOM 1943 C C . GLU C 2 33 ? 23.247 0.852 3.249 1.00 59.95 109 GLU C C 1
ATOM 1944 O O . GLU C 2 33 ? 24.393 1.007 2.816 1.00 59.73 109 GLU C O 1
ATOM 1950 N N . GLN C 2 34 ? 22.156 0.924 2.482 1.00 59.33 110 GLN C N 1
ATOM 1951 C CA . GLN C 2 34 ? 22.192 1.292 1.063 1.00 58.77 110 GLN C CA 1
ATOM 1952 C C . GLN C 2 34 ? 22.550 2.774 0.894 1.00 58.40 110 GLN C C 1
ATOM 1953 O O . GLN C 2 34 ? 23.361 3.168 -0.036 1.00 58.12 110 GLN C O 1
ATOM 1959 N N . ARG C 2 35 ? 21.928 3.582 1.803 1.00 58.15 111 ARG C N 1
ATOM 1960 C CA . ARG C 2 35 ? 22.144 5.026 1.845 1.00 58.09 111 ARG C CA 1
ATOM 1961 C C . ARG C 2 35 ? 23.551 5.375 2.342 1.00 57.82 111 ARG C C 1
ATOM 1962 O O . ARG C 2 35 ? 24.173 6.316 1.843 1.00 58.08 111 ARG C O 1
ATOM 1970 N N . TYR C 2 36 ? 24.048 4.623 3.322 1.00 57.35 112 TYR C N 1
ATOM 1971 C CA . TYR C 2 36 ? 25.392 4.830 3.853 1.00 56.67 112 TYR C CA 1
ATOM 1972 C C . TYR C 2 36 ? 26.273 3.599 3.611 1.00 56.17 112 TYR C C 1
ATOM 1973 O O . TYR C 2 36 ? 26.556 2.847 4.549 1.00 55.93 112 TYR C O 1
ATOM 1982 N N . PRO C 2 37 ? 26.725 3.396 2.355 1.00 55.59 113 PRO C N 1
ATOM 1983 C CA . PRO C 2 37 ? 27.457 2.170 2.047 1.00 55.27 113 PRO C CA 1
ATOM 1984 C C . PRO C 2 37 ? 28.918 2.215 2.495 1.00 54.95 113 PRO C C 1
ATOM 1985 O O . PRO C 2 37 ? 29.464 3.291 2.754 1.00 55.05 113 PRO C O 1
ATOM 1989 N N . LEU C 2 38 ? 29.537 1.043 2.581 1.00 54.55 114 LEU C N 1
ATOM 1990 C CA . LEU C 2 38 ? 30.970 0.940 2.807 1.00 54.19 114 LEU C CA 1
ATOM 1991 C C . LEU C 2 38 ? 31.729 1.292 1.514 1.00 54.21 114 LEU C C 1
ATOM 1992 O O . LEU C 2 38 ? 31.262 0.968 0.418 1.00 54.10 114 LEU C O 1
ATOM 1997 N N . PRO C 2 39 ? 32.894 1.966 1.629 1.00 54.12 115 PRO C N 1
ATOM 1998 C CA . PRO C 2 39 ? 33.670 2.268 0.429 1.00 54.04 115 PRO C CA 1
ATOM 1999 C C . PRO C 2 39 ? 34.618 1.133 0.049 1.00 54.09 115 PRO C C 1
ATOM 2000 O O . PRO C 2 39 ? 34.230 0.223 -0.686 1.00 54.16 115 PRO C O 1
ATOM 2004 N N . GLU C 2 44 ? 42.413 1.806 3.952 1.00 40.95 120 GLU C N 1
ATOM 2005 C CA . GLU C 2 44 ? 43.236 3.013 3.893 1.00 40.98 120 GLU C CA 1
ATOM 2006 C C . GLU C 2 44 ? 44.604 2.775 4.521 1.00 40.94 120 GLU C C 1
ATOM 2007 O O . GLU C 2 44 ? 45.516 3.591 4.352 1.00 41.69 120 GLU C O 1
ATOM 2013 N N . LYS C 2 45 ? 44.729 1.668 5.261 1.00 40.89 121 LYS C N 1
ATOM 2014 C CA . LYS C 2 45 ? 46.033 1.080 5.663 1.00 40.86 121 LYS C CA 1
ATOM 2015 C C . LYS C 2 45 ? 47.064 2.016 6.352 1.00 40.53 121 LYS C C 1
ATOM 2016 O O . LYS C 2 45 ? 48.339 1.664 6.444 1.00 40.73 121 LYS C O 1
ATOM 2022 N N . ASN C 2 46 ? 46.529 3.205 6.811 1.00 40.07 122 ASN C N 1
ATOM 2023 C CA . ASN C 2 46 ? 47.476 4.130 7.537 1.00 39.99 122 ASN C CA 1
ATOM 2024 C C . ASN C 2 46 ? 46.660 4.927 8.587 1.00 39.46 122 ASN C C 1
ATOM 2025 O O . ASN C 2 46 ? 47.092 6.007 9.120 1.00 40.01 122 ASN C O 1
ATOM 2027 N N . LEU C 2 47 ? 45.487 4.369 8.891 1.00 38.97 123 LEU C N 1
ATOM 2028 C CA . LEU C 2 47 ? 44.551 5.026 9.793 1.00 37.86 123 LEU C CA 1
ATOM 2029 C C . LEU C 2 47 ? 44.351 4.231 11.091 1.00 37.66 123 LEU C C 1
ATOM 2030 O O . LEU C 2 47 ? 43.657 3.216 11.092 1.00 37.38 123 LEU C O 1
ATOM 2035 N N . PRO C 2 48 ? 44.993 4.678 12.195 1.00 37.43 124 PRO C N 1
ATOM 2036 C CA . PRO C 2 48 ? 44.837 4.054 13.522 1.00 36.85 124 PRO C CA 1
ATOM 2037 C C . PRO C 2 48 ? 43.365 3.914 13.924 1.00 36.46 124 PRO C C 1
ATOM 2038 O O . PRO C 2 48 ? 42.565 4.832 13.698 1.00 36.45 124 PRO C O 1
ATOM 2042 N N . SER C 2 49 ? 43.002 2.765 14.486 1.00 35.87 125 SER C N 1
ATOM 2043 C CA . SER C 2 49 ? 41.600 2.524 14.821 1.00 35.84 125 SER C CA 1
ATOM 2044 C C . SER C 2 49 ? 41.193 3.499 15.924 1.00 35.25 125 SER C C 1
ATOM 2045 O O . SER C 2 49 ? 42.045 3.996 16.668 1.00 36.26 125 SER C O 1
ATOM 2048 N N . LEU C 2 50 ? 39.899 3.781 16.012 1.00 34.79 126 LEU C N 1
ATOM 2049 C CA . LEU C 2 50 ? 39.369 4.578 17.103 1.00 34.06 126 LEU C CA 1
ATOM 2050 C C . LEU C 2 50 ? 39.581 3.864 18.459 1.00 33.91 126 LEU C C 1
ATOM 2051 O O . LEU C 2 50 ? 39.882 4.498 19.462 1.00 33.01 126 LEU C O 1
ATOM 2056 N N . PHE C 2 51 ? 39.424 2.541 18.471 1.00 32.53 127 PHE C N 1
ATOM 2057 C CA . PHE C 2 51 ? 39.646 1.758 19.685 1.00 32.84 127 PHE C CA 1
ATOM 2058 C C . PHE C 2 51 ? 41.063 1.908 20.284 1.00 34.37 127 PHE C C 1
ATOM 2059 O O . PHE C 2 51 ? 41.224 1.925 21.523 1.00 35.25 127 PHE C O 1
ATOM 2067 N N . GLU C 2 52 ? 42.083 2.034 19.432 1.00 34.72 128 GLU C N 1
ATOM 2068 C CA . GLU C 2 52 ? 43.458 2.277 19.933 1.00 35.99 128 GLU C CA 1
ATOM 2069 C C . GLU C 2 52 ? 43.500 3.526 20.809 1.00 34.82 128 GLU C C 1
ATOM 2070 O O . GLU C 2 52 ? 44.175 3.549 21.849 1.00 35.07 128 GLU C O 1
ATOM 2076 N N . GLY C 2 53 ? 42.836 4.580 20.359 1.00 33.79 129 GLY C N 1
ATOM 2077 C CA . GLY C 2 53 ? 42.819 5.826 21.105 1.00 34.12 129 GLY C CA 1
ATOM 2078 C C . GLY C 2 53 ? 42.010 5.718 22.390 1.00 33.99 129 GLY C C 1
ATOM 2079 O O . GLY C 2 53 ? 42.342 6.357 23.384 1.00 34.34 129 GLY C O 1
ATOM 2080 N N . PHE C 2 54 ? 40.942 4.914 22.377 1.00 33.50 130 PHE C N 1
ATOM 2081 C CA . PHE C 2 54 ? 40.156 4.685 23.583 1.00 32.64 130 PHE C CA 1
ATOM 2082 C C . PHE C 2 54 ? 41.085 4.125 24.636 1.00 32.52 130 PHE C C 1
ATOM 2083 O O . PHE C 2 54 ? 41.133 4.634 25.773 1.00 33.02 130 PHE C O 1
ATOM 2091 N N . LYS C 2 55 ? 41.846 3.104 24.244 1.00 31.37 131 LYS C N 1
ATOM 2092 C CA . LYS C 2 55 ? 42.602 2.327 25.195 1.00 31.01 131 LYS C CA 1
ATOM 2093 C C . LYS C 2 55 ? 43.713 3.182 25.807 1.00 29.83 131 LYS C C 1
ATOM 2094 O O . LYS C 2 55 ? 44.008 3.042 27.007 1.00 29.41 131 LYS C O 1
ATOM 2100 N N . ALA C 2 56 ? 44.303 4.064 24.999 1.00 29.49 132 ALA C N 1
ATOM 2101 C CA . ALA C 2 56 ? 45.340 4.988 25.476 1.00 28.83 132 ALA C CA 1
ATOM 2102 C C . ALA C 2 56 ? 44.743 6.005 26.423 1.00 28.79 132 ALA C C 1
ATOM 2103 O O . ALA C 2 56 ? 45.336 6.339 27.445 1.00 29.46 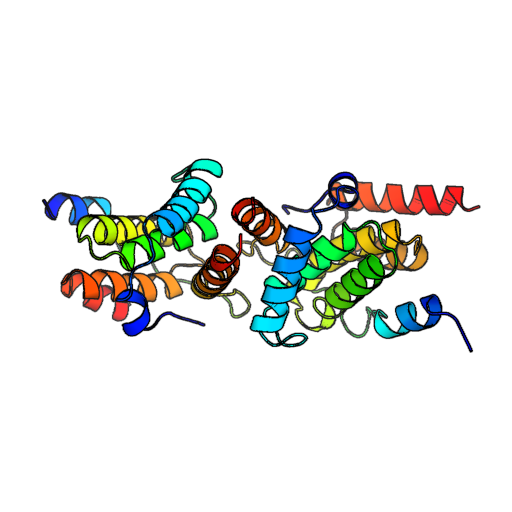132 ALA C O 1
ATOM 2105 N N . THR C 2 57 ? 43.556 6.481 26.103 1.00 28.14 133 THR C N 1
ATOM 2106 C CA . THR C 2 57 ? 42.920 7.516 26.917 1.00 29.26 133 THR C CA 1
ATOM 2107 C C . THR C 2 57 ? 42.497 6.975 28.288 1.00 29.19 133 THR C C 1
ATOM 2108 O O . THR C 2 57 ? 42.637 7.662 29.322 1.00 29.49 133 THR C O 1
ATOM 2112 N N . VAL C 2 58 ? 41.989 5.743 28.316 1.00 29.69 134 VAL C N 1
ATOM 2113 C CA . VAL C 2 58 ? 41.580 5.122 29.589 1.00 29.25 134 VAL C CA 1
ATOM 2114 C C . VAL C 2 58 ? 42.793 4.874 30.469 1.00 29.56 134 VAL C C 1
ATOM 2115 O O . VAL C 2 58 ? 42.694 5.017 31.693 1.00 30.25 134 VAL C O 1
ATOM 2119 N N . SER C 2 59 ? 43.924 4.518 29.858 1.00 29.74 135 SER C N 1
ATOM 2120 C CA . SER C 2 59 ? 45.201 4.388 30.569 1.00 29.83 135 SER C CA 1
ATOM 2121 C C . SER C 2 59 ? 45.650 5.708 31.220 1.00 31.30 135 SER C C 1
ATOM 2122 O O . SER C 2 59 ? 45.991 5.733 32.412 1.00 31.53 135 SER C O 1
ATOM 2125 N N . ILE C 2 60 ? 45.632 6.806 30.470 1.00 31.55 136 ILE C N 1
ATOM 2126 C CA . ILE C 2 60 ? 46.052 8.076 31.071 1.00 33.69 136 ILE C CA 1
ATOM 2127 C C . ILE C 2 60 ? 45.063 8.607 32.122 1.00 33.15 136 ILE C C 1
ATOM 2128 O O . ILE C 2 60 ? 45.476 9.308 33.041 1.00 33.13 136 ILE C O 1
ATOM 2133 N N . ILE C 2 61 ? 43.775 8.279 31.980 1.00 33.62 137 ILE C N 1
ATOM 2134 C CA . ILE C 2 61 ? 42.752 8.652 32.976 1.00 34.86 137 ILE C CA 1
ATOM 2135 C C . ILE C 2 61 ? 43.074 8.050 34.345 1.00 36.28 137 ILE C C 1
ATOM 2136 O O . ILE C 2 61 ? 42.756 8.647 35.381 1.00 36.06 137 ILE C O 1
ATOM 2141 N N . GLN C 2 62 ? 43.708 6.875 34.342 1.00 37.69 138 GLN C N 1
ATOM 2142 C CA . GLN C 2 62 ? 44.027 6.162 35.582 1.00 40.06 138 GLN C CA 1
ATOM 2143 C C . GLN C 2 62 ? 44.985 6.931 36.480 1.00 41.11 138 GLN C C 1
ATOM 2144 O O . GLN C 2 62 ? 44.940 6.768 37.695 1.00 41.16 138 GLN C O 1
ATOM 2150 N N . GLN C 2 63 ? 45.829 7.780 35.887 1.00 42.46 139 GLN C N 1
ATOM 2151 C CA . GLN C 2 63 ? 46.629 8.742 36.679 1.00 43.65 139 GLN C CA 1
ATOM 2152 C C . GLN C 2 63 ? 45.917 10.087 36.925 1.00 44.08 139 GLN C C 1
ATOM 2153 O O . GLN C 2 63 ? 45.508 10.369 38.060 1.00 44.65 139 GLN C O 1
ATOM 2159 N N . ARG C 2 64 ? 45.749 10.888 35.865 1.00 44.57 140 ARG C N 1
ATOM 2160 C CA . ARG C 2 64 ? 45.234 12.272 35.964 1.00 44.69 140 ARG C CA 1
ATOM 2161 C C . ARG C 2 64 ? 45.887 13.069 37.108 1.00 44.80 140 ARG C C 1
ATOM 2162 O O . ARG C 2 64 ? 45.469 14.186 37.444 1.00 44.85 140 ARG C O 1
ATOM 2170 N N . TYR D 2 18 ? 84.584 14.541 26.342 1.00 55.28 94 TYR D N 1
ATOM 2171 C CA . TYR D 2 18 ? 85.227 14.501 24.985 1.00 54.64 94 TYR D CA 1
ATOM 2172 C C . TYR D 2 18 ? 84.641 15.538 23.999 1.00 54.20 94 TYR D C 1
ATOM 2173 O O . TYR D 2 18 ? 85.388 16.185 23.245 1.00 54.17 94 TYR D O 1
ATOM 2182 N N . ALA D 2 19 ? 83.312 15.665 24.027 1.00 53.50 95 ALA D N 1
ATOM 2183 C CA . ALA D 2 19 ? 82.498 16.633 23.249 1.00 52.29 95 ALA D CA 1
ATOM 2184 C C . ALA D 2 19 ? 81.071 16.190 23.513 1.00 51.24 95 ALA D C 1
ATOM 2185 O O . ALA D 2 19 ? 80.841 15.352 24.384 1.00 52.33 95 ALA D O 1
ATOM 2187 N N . ASP D 2 20 ? 80.070 16.777 22.886 1.00 49.17 96 ASP D N 1
ATOM 2188 C CA . ASP D 2 20 ? 79.634 18.141 23.029 1.00 46.73 96 ASP D CA 1
ATOM 2189 C C . ASP D 2 20 ? 78.238 17.621 22.769 1.00 44.58 96 ASP D C 1
ATOM 2190 O O . ASP D 2 20 ? 77.954 17.199 21.636 1.00 44.12 96 ASP D O 1
ATOM 2195 N N . SER D 2 21 ? 77.394 17.542 23.794 1.00 41.61 97 SER D N 1
ATOM 2196 C CA . SER D 2 21 ? 76.115 16.843 23.617 1.00 39.03 97 SER D CA 1
ATOM 2197 C C . SER D 2 21 ? 75.337 17.358 22.407 1.00 37.43 97 SER D C 1
ATOM 2198 O O . SER D 2 21 ? 74.585 16.597 21.805 1.00 35.88 97 SER D O 1
ATOM 2201 N N . ALA D 2 22 ? 75.543 18.626 22.038 1.00 34.91 98 ALA D N 1
ATOM 2202 C CA . ALA D 2 22 ? 74.918 19.199 20.832 1.00 33.70 98 ALA D CA 1
ATOM 2203 C C . ALA D 2 22 ? 75.289 18.410 19.569 1.00 32.97 98 ALA D C 1
ATOM 2204 O O . ALA D 2 22 ? 74.433 18.144 18.720 1.00 32.30 98 ALA D O 1
ATOM 2206 N N . THR D 2 23 ? 76.568 18.034 19.479 1.00 32.00 99 THR D N 1
ATOM 2207 C CA . THR D 2 23 ? 77.139 17.231 18.380 1.00 30.88 99 THR D CA 1
ATOM 2208 C C . THR D 2 23 ? 76.474 15.859 18.281 1.00 30.36 99 THR D C 1
ATOM 2209 O O . THR D 2 23 ? 76.041 15.431 17.209 1.00 29.65 99 THR D O 1
ATOM 2213 N N . THR D 2 24 ? 76.346 15.203 19.424 1.00 29.47 100 THR D N 1
ATOM 2214 C CA . THR D 2 24 ? 75.611 13.945 19.532 1.00 28.33 100 THR D CA 1
ATOM 2215 C C . THR D 2 24 ? 74.138 14.059 19.183 1.00 28.68 100 THR D C 1
ATOM 2216 O O . THR D 2 24 ? 73.617 13.202 18.456 1.00 29.29 100 THR D O 1
ATOM 2220 N N . PHE D 2 25 ? 73.467 15.095 19.703 1.00 28.16 101 PHE D N 1
ATOM 2221 C CA . PHE D 2 25 ? 72.067 15.372 19.348 1.00 27.29 101 PHE D CA 1
ATOM 2222 C C . PHE D 2 25 ? 71.899 15.441 17.837 1.00 27.51 101 PHE D C 1
ATOM 2223 O O . PHE D 2 25 ? 70.981 14.847 17.289 1.00 27.07 101 PHE D O 1
ATOM 2231 N N . ARG D 2 26 ? 72.787 16.162 17.157 1.00 27.25 102 ARG D N 1
ATOM 2232 C CA . ARG D 2 26 ? 72.645 16.345 15.711 1.00 27.18 102 ARG D CA 1
ATOM 2233 C C . ARG D 2 26 ? 72.794 15.057 14.910 1.00 26.80 102 ARG D C 1
ATOM 2234 O O . ARG D 2 26 ? 72.186 14.907 13.847 1.00 25.46 102 ARG D O 1
ATOM 2242 N N . ILE D 2 27 ? 73.632 14.138 15.382 1.00 26.17 103 ILE D N 1
ATOM 2243 C CA . ILE D 2 27 ? 73.700 12.809 14.750 1.00 25.83 103 ILE D CA 1
ATOM 2244 C C . ILE D 2 27 ? 72.440 11.959 15.038 1.00 25.95 103 ILE D C 1
ATOM 2245 O O . ILE D 2 27 ? 71.832 11.382 14.125 1.00 25.32 103 ILE D O 1
ATOM 2250 N N . LEU D 2 28 ? 72.041 11.889 16.302 1.00 25.37 104 LEU D N 1
ATOM 2251 C CA . LEU D 2 28 ? 70.928 11.029 16.690 1.00 25.58 104 LEU D CA 1
ATOM 2252 C C . LEU D 2 28 ? 69.599 11.536 16.124 1.00 26.03 104 LEU D C 1
ATOM 2253 O O . LEU D 2 28 ? 68.655 10.751 15.865 1.00 26.69 104 LEU D O 1
ATOM 2258 N N . ALA D 2 29 ? 69.540 12.850 15.924 1.00 25.60 105 ALA D N 1
ATOM 2259 C CA . ALA D 2 29 ? 68.362 13.500 15.335 1.00 25.05 105 ALA D CA 1
ATOM 2260 C C . ALA D 2 29 ? 68.599 13.900 13.879 1.00 25.50 105 ALA D C 1
ATOM 2261 O O . ALA D 2 29 ? 67.897 14.742 13.333 1.00 24.78 105 ALA D O 1
ATOM 2263 N N . HIS D 2 30 ? 69.523 13.218 13.208 1.00 26.37 106 HIS D N 1
ATOM 2264 C CA . HIS D 2 30 ? 69.792 13.567 11.831 1.00 26.28 106 HIS D CA 1
ATOM 2265 C C . HIS D 2 30 ? 68.700 13.074 10.882 1.00 26.16 106 HIS D C 1
ATOM 2266 O O . HIS D 2 30 ? 68.299 11.905 10.930 1.00 25.50 106 HIS D O 1
ATOM 2273 N N . LEU D 2 31 ? 68.240 13.953 9.998 1.00 26.46 107 LEU D N 1
ATOM 2274 C CA . LEU D 2 31 ? 67.200 13.566 9.039 1.00 26.13 107 LEU D CA 1
ATOM 2275 C C . LEU D 2 31 ? 67.696 13.775 7.628 1.00 26.41 107 LEU D C 1
ATOM 2276 O O . LEU D 2 31 ? 67.936 14.915 7.192 1.00 26.34 107 LEU D O 1
ATOM 2281 N N . ASP D 2 32 ? 67.903 12.666 6.926 1.00 25.59 108 ASP D N 1
ATOM 2282 C CA . ASP D 2 32 ? 68.350 12.729 5.535 1.00 26.29 108 ASP D CA 1
ATOM 2283 C C . ASP D 2 32 ? 67.103 12.691 4.706 1.00 26.17 108 ASP D C 1
ATOM 2284 O O . ASP D 2 32 ? 66.452 11.641 4.602 1.00 25.84 108 ASP D O 1
ATOM 2289 N N . GLU D 2 33 ? 66.764 13.821 4.109 1.00 26.92 109 GLU D N 1
ATOM 2290 C CA . GLU D 2 33 ? 65.459 13.941 3.432 1.00 28.87 109 GLU D CA 1
ATOM 2291 C C . GLU D 2 33 ? 65.391 13.200 2.101 1.00 28.82 109 GLU D C 1
ATOM 2292 O O . GL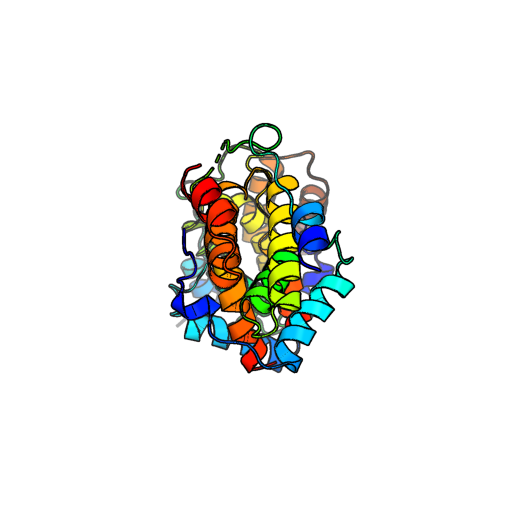U D 2 33 ? 64.302 12.949 1.616 1.00 29.97 109 GLU D O 1
ATOM 2298 N N . GLN D 2 34 ? 66.550 12.891 1.518 1.00 27.94 110 GLN D N 1
ATOM 2299 C CA . GLN D 2 34 ? 66.666 12.042 0.339 1.00 28.39 110 GLN D CA 1
ATOM 2300 C C . GLN D 2 34 ? 66.318 10.587 0.679 1.00 27.38 110 GLN D C 1
ATOM 2301 O O . GLN D 2 34 ? 65.715 9.886 -0.131 1.00 26.40 110 GLN D O 1
ATOM 2307 N N . ARG D 2 35 ? 66.718 10.137 1.868 1.00 26.29 111 ARG D N 1
ATOM 2308 C CA . ARG D 2 35 ? 66.468 8.774 2.296 1.00 26.25 111 ARG D CA 1
ATOM 2309 C C . ARG D 2 35 ? 65.058 8.589 2.828 1.00 25.84 111 ARG D C 1
ATOM 2310 O O . ARG D 2 35 ? 64.535 7.475 2.790 1.00 26.02 111 ARG D O 1
ATOM 2318 N N . TYR D 2 36 ? 64.449 9.666 3.350 1.00 25.94 112 TYR D N 1
ATOM 2319 C CA . TYR D 2 36 ? 63.084 9.650 3.842 1.00 24.52 112 TYR D CA 1
ATOM 2320 C C . TYR D 2 36 ? 62.301 10.822 3.234 1.00 24.94 112 TYR D C 1
ATOM 2321 O O . TYR D 2 36 ? 61.975 11.792 3.950 1.00 25.62 112 TYR D O 1
ATOM 2330 N N . PRO D 2 37 ? 61.979 10.750 1.933 1.00 24.72 113 PRO D N 1
ATOM 2331 C CA . PRO D 2 37 ? 61.277 11.837 1.233 1.00 24.30 113 PRO D CA 1
ATOM 2332 C C . PRO D 2 37 ? 59.804 12.046 1.641 1.00 25.22 113 PRO D C 1
ATOM 2333 O O . PRO D 2 37 ? 59.072 11.113 2.062 1.00 25.01 113 PRO D O 1
ATOM 2337 N N . LEU D 2 38 ? 59.405 13.310 1.569 1.00 25.53 114 LEU D N 1
ATOM 2338 C CA . LEU D 2 38 ? 58.029 13.707 1.729 1.00 26.84 114 LEU D CA 1
ATOM 2339 C C . LEU D 2 38 ? 57.230 13.078 0.592 1.00 27.65 114 LEU D C 1
ATOM 2340 O O . LEU D 2 38 ? 57.690 13.055 -0.587 1.00 28.90 114 LEU D O 1
ATOM 2345 N N . PRO D 2 39 ? 56.073 12.477 0.912 1.00 27.32 115 PRO D N 1
ATOM 2346 C CA . PRO D 2 39 ? 55.207 12.079 -0.187 1.00 27.22 115 PRO D CA 1
ATOM 2347 C C . PRO D 2 39 ? 54.510 13.238 -0.943 1.00 27.54 115 PRO D C 1
ATOM 2348 O O . PRO D 2 39 ? 54.381 14.345 -0.438 1.00 25.34 115 PRO D O 1
ATOM 2352 N N . ASN D 2 40 ? 54.098 12.991 -2.179 1.00 27.71 116 ASN D N 1
ATOM 2353 C CA . ASN D 2 40 ? 53.326 13.995 -2.904 1.00 28.60 116 ASN D CA 1
ATOM 2354 C C . ASN D 2 40 ? 51.947 13.460 -3.270 1.00 29.33 116 ASN D C 1
ATOM 2355 O O . ASN D 2 40 ? 51.835 12.372 -3.824 1.00 29.41 116 ASN D O 1
ATOM 2360 N N . GLY D 2 41 ? 50.890 14.196 -2.932 1.00 30.22 117 GLY D N 1
ATOM 2361 C CA . GLY D 2 41 ? 50.969 15.471 -2.222 1.00 31.23 117 GLY D CA 1
ATOM 2362 C C . GLY D 2 41 ? 49.582 15.884 -1.773 1.00 31.96 117 GLY D C 1
ATOM 2363 O O . GLY D 2 41 ? 48.589 15.513 -2.400 1.00 32.15 117 GLY D O 1
ATOM 2364 N N . ALA D 2 42 ? 49.517 16.651 -0.685 1.00 32.83 118 ALA D N 1
ATOM 2365 C CA . ALA D 2 42 ? 48.260 17.052 -0.012 1.00 33.38 118 ALA D CA 1
ATOM 2366 C C . ALA D 2 42 ? 47.994 16.285 1.297 1.00 33.74 118 ALA D C 1
ATOM 2367 O O . ALA D 2 42 ? 47.848 16.923 2.342 1.00 33.92 118 ALA D O 1
ATOM 2369 N N . ALA D 2 43 ? 47.880 14.951 1.302 1.00 34.06 119 ALA D N 1
ATOM 2370 C CA . ALA D 2 43 ? 47.570 14.050 0.188 1.00 33.87 119 ALA D CA 1
ATOM 2371 C C . ALA D 2 43 ? 46.526 13.091 0.758 1.00 34.06 119 ALA D C 1
ATOM 2372 O O . ALA D 2 43 ? 45.997 12.211 0.056 1.00 33.87 119 ALA D O 1
ATOM 2374 N N . GLU D 2 44 ? 46.249 13.302 2.052 1.00 34.03 120 GLU D N 1
ATOM 2375 C CA . GLU D 2 44 ? 45.393 12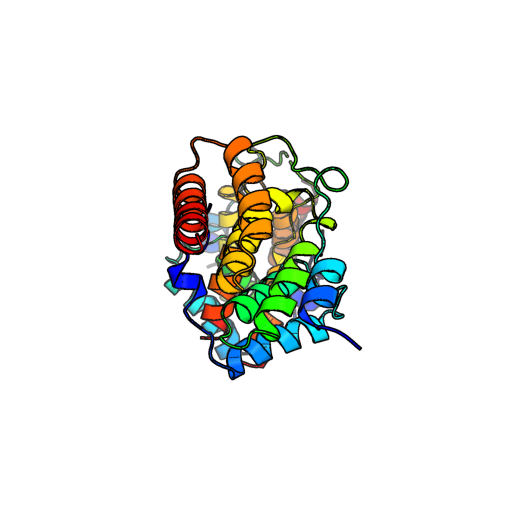.452 2.871 1.00 33.90 120 GLU D CA 1
ATOM 2376 C C . GLU D 2 44 ? 44.472 13.305 3.747 1.00 33.22 120 GLU D C 1
ATOM 2377 O O . GLU D 2 44 ? 44.876 13.814 4.794 1.00 33.01 120 GLU D O 1
ATOM 2383 N N . LYS D 2 45 ? 43.234 13.468 3.291 1.00 32.54 121 LYS D N 1
ATOM 2384 C CA . LYS D 2 45 ? 42.171 14.028 4.116 1.00 31.72 121 LYS D CA 1
ATOM 2385 C C . LYS D 2 45 ? 41.755 12.940 5.111 1.00 31.31 121 LYS D C 1
ATOM 2386 O O . LYS D 2 45 ? 42.273 11.815 5.064 1.00 31.85 121 LYS D O 1
ATOM 2392 N N . ASN D 2 46 ? 40.837 13.269 6.016 1.00 29.95 122 ASN D N 1
ATOM 2393 C CA . ASN D 2 46 ? 40.310 12.292 6.975 1.00 28.60 122 ASN D CA 1
ATOM 2394 C C . ASN D 2 46 ? 41.357 11.749 7.955 1.00 27.80 122 ASN D C 1
ATOM 2395 O O . ASN D 2 46 ? 41.042 10.864 8.751 1.00 27.69 122 ASN D O 1
ATOM 2400 N N . LEU D 2 47 ? 42.594 12.250 7.884 1.00 26.83 123 LEU D N 1
ATOM 2401 C CA . LEU D 2 47 ? 43.624 11.893 8.870 1.00 26.24 123 LEU D CA 1
ATOM 2402 C C . LEU D 2 47 ? 43.840 13.040 9.868 1.00 26.21 123 LEU D C 1
ATOM 2403 O O . LEU D 2 47 ? 44.522 14.010 9.553 1.00 25.58 123 LEU D O 1
ATOM 2408 N N . PRO D 2 48 ? 43.268 12.926 11.084 1.00 26.84 124 PRO D N 1
ATOM 2409 C CA . PRO D 2 48 ? 43.399 13.999 12.074 1.00 26.82 124 PRO D CA 1
ATOM 2410 C C . PRO D 2 48 ? 44.866 14.262 12.376 1.00 25.92 124 PRO D C 1
ATOM 2411 O O . PRO D 2 48 ? 45.641 13.325 12.329 1.00 26.51 124 PRO D O 1
ATOM 2415 N N . SER D 2 49 ? 45.263 15.514 12.632 1.00 26.55 125 SER D N 1
ATOM 2416 C CA . SER D 2 49 ? 46.668 15.784 12.999 1.00 26.85 125 SER D CA 1
ATOM 2417 C C . SER D 2 49 ? 47.008 15.046 14.274 1.00 27.47 125 SER D C 1
ATOM 2418 O O . SER D 2 49 ? 46.117 14.803 15.082 1.00 28.22 125 SER D O 1
ATOM 2421 N N . LEU D 2 50 ? 48.279 14.654 14.426 1.00 27.40 126 LEU D N 1
ATOM 2422 C CA . LEU D 2 50 ? 48.819 14.224 15.719 1.00 26.83 126 LEU D CA 1
ATOM 2423 C C . LEU D 2 50 ? 48.583 15.311 16.781 1.00 28.11 126 LEU D C 1
ATOM 2424 O O . LEU D 2 50 ? 48.225 15.004 17.922 1.00 25.92 126 LEU D O 1
ATOM 2429 N N . PHE D 2 51 ? 48.767 16.590 16.412 1.00 27.61 127 PHE D N 1
ATOM 2430 C CA . PHE D 2 51 ? 48.515 17.658 17.385 1.00 27.85 127 PHE D CA 1
ATOM 2431 C C . PHE D 2 51 ? 47.051 17.692 17.918 1.00 28.19 127 PHE D C 1
ATOM 2432 O O . PHE D 2 51 ? 46.828 18.014 19.097 1.00 26.98 127 PHE D O 1
ATOM 2440 N N . GLU D 2 52 ? 46.061 17.378 17.082 1.00 27.36 128 GLU D N 1
ATOM 2441 C CA . GLU D 2 52 ? 44.689 17.236 17.589 1.00 28.80 128 GLU D CA 1
ATOM 2442 C C . GLU D 2 52 ? 44.585 16.228 18.760 1.00 27.87 128 GLU D C 1
ATOM 2443 O O . GLU D 2 52 ? 43.886 16.481 19.760 1.00 27.67 128 GLU D O 1
ATOM 2449 N N . GLY D 2 53 ? 45.260 15.088 18.641 1.00 27.93 129 GLY D N 1
ATOM 2450 C CA . GLY D 2 53 ? 45.228 14.063 19.709 1.00 28.12 129 GLY D CA 1
ATOM 2451 C C . GLY D 2 53 ? 45.922 14.576 20.961 1.00 28.23 129 GLY D C 1
ATOM 2452 O O . GLY D 2 53 ? 45.504 14.301 22.082 1.00 26.13 129 GLY D O 1
ATOM 2453 N N . PHE D 2 54 ? 47.014 15.315 20.751 1.00 29.63 130 PHE D N 1
ATOM 2454 C CA . PHE D 2 54 ? 47.739 15.922 21.872 1.00 28.98 130 PHE D CA 1
ATOM 2455 C C . PHE D 2 54 ? 46.808 16.859 22.650 1.00 28.73 130 PHE D C 1
ATOM 2456 O O . PHE D 2 54 ? 46.732 16.782 23.872 1.00 26.41 130 PHE D O 1
ATOM 2464 N N . LYS D 2 55 ? 46.105 17.749 21.947 1.00 29.01 131 LYS D N 1
ATOM 2465 C CA . LYS D 2 55 ? 45.199 18.673 22.623 1.00 30.59 131 LYS D CA 1
ATOM 2466 C C . LYS D 2 55 ? 44.158 17.914 23.488 1.00 29.95 131 LYS D C 1
ATOM 2467 O O . LYS D 2 55 ? 43.942 18.230 24.681 1.00 29.30 131 LYS D O 1
ATOM 2473 N N . ALA D 2 56 ? 43.539 16.888 22.908 1.00 29.27 132 ALA D N 1
ATOM 2474 C CA . ALA D 2 56 ? 42.480 16.153 23.610 1.00 28.76 132 ALA D CA 1
ATOM 2475 C C . ALA D 2 56 ? 43.000 15.423 24.857 1.00 28.78 132 ALA D C 1
ATOM 2476 O O . ALA D 2 56 ? 42.380 15.469 25.926 1.00 28.79 132 ALA D O 1
ATOM 2478 N N . THR D 2 57 ? 44.133 14.749 24.716 1.00 29.58 133 THR D N 1
ATOM 2479 C CA . THR D 2 57 ? 44.807 14.098 25.851 1.00 29.73 133 THR D CA 1
ATOM 2480 C C . THR D 2 57 ? 45.222 15.055 26.974 1.00 29.54 133 THR D C 1
ATOM 2481 O O . THR D 2 57 ? 44.995 14.764 28.151 1.00 27.95 133 THR D O 1
ATOM 2485 N N . VAL D 2 58 ? 45.864 16.181 26.624 1.00 29.54 134 VAL D N 1
ATOM 2486 C CA . VAL D 2 58 ? 46.208 17.166 27.646 1.00 30.56 134 VAL D CA 1
ATOM 2487 C C . VAL D 2 58 ? 44.951 17.658 28.367 1.00 30.20 134 VAL D C 1
ATOM 2488 O O . VAL D 2 58 ? 44.933 17.808 29.600 1.00 30.33 134 VAL D O 1
ATOM 2492 N N . SER D 2 59 ? 43.878 17.865 27.616 1.00 30.49 135 SER D N 1
ATOM 2493 C CA . SER D 2 59 ? 42.610 18.280 28.234 1.00 31.15 135 SER D CA 1
ATOM 2494 C C . SER D 2 59 ? 42.058 17.247 29.225 1.00 31.72 135 SER D C 1
ATOM 2495 O O . SER D 2 59 ? 41.545 17.612 30.288 1.00 31.65 135 SER D O 1
ATOM 2498 N N . ILE D 2 60 ? 42.134 15.974 28.838 1.00 32.66 136 ILE D N 1
ATOM 2499 C CA . ILE D 2 60 ? 41.785 14.812 29.680 1.00 34.53 136 ILE D CA 1
ATOM 2500 C C . ILE D 2 60 ? 42.658 14.830 30.928 1.00 35.06 136 ILE D C 1
ATOM 2501 O O . ILE D 2 60 ? 42.149 14.627 32.024 1.00 34.74 136 ILE D O 1
ATOM 2506 N N . ILE D 2 61 ? 43.966 15.085 30.777 1.00 35.45 137 ILE D N 1
ATOM 2507 C CA . ILE D 2 61 ? 44.842 15.142 31.952 1.00 36.38 137 ILE D CA 1
ATOM 2508 C C . ILE D 2 61 ? 44.382 16.327 32.823 1.00 38.12 137 ILE D C 1
ATOM 2509 O O . ILE D 2 61 ? 44.519 16.301 34.050 1.00 37.81 137 ILE D O 1
ATOM 2514 N N . GLN D 2 62 ? 43.814 17.327 32.140 1.00 39.75 138 GLN D N 1
ATOM 2515 C CA . GLN D 2 62 ? 43.353 18.621 32.682 1.00 41.73 138 GLN D CA 1
ATOM 2516 C C . GLN D 2 62 ? 44.478 19.657 32.764 1.00 42.33 138 GLN D C 1
ATOM 2517 O O . GLN D 2 62 ? 44.771 20.324 31.761 1.00 42.76 138 GLN D O 1
#